Protein AF-A0A1S1BJK8-F1 (afdb_monomer)

Sequence (299 aa):
MSTPNNDGFEPYPQHPQGSHPENDGGYPSYDSYADPADAGNYADQAGNYADQAGNYQNGYSDYSAFEVNSAASMAGNTALRFHGQQLTDNVPGDGVSPHPINDPANNGWSHVKGTGKLNILEAIGWGFKTVFGNPKLWLPLGVVYLLLSVAVQFVPTVGTWIQVGGTTVFGPWMIGAALQATLARNLNFGDVKSPTFGKTLGMSVLLSVIAMLGMTVLLTALGIGAFSAIDPTLIPENPEAIMDDPETFFAVMGPVMAAFGIGLVVMLLISPLFMLQPWFAGDNNGTFGQAFTGGFKAG

Solvent-accessible surface area (backbone atoms only — not comparable to full-atom values): 17567 Å² total; per-residue (Å²): 112,75,78,64,51,89,82,49,69,81,74,68,98,76,72,61,75,56,56,44,70,81,58,64,69,66,72,80,78,84,73,77,92,74,74,98,82,76,89,80,84,92,76,86,83,89,82,80,91,77,88,86,83,86,86,88,85,90,77,97,72,80,75,74,84,76,72,86,49,80,67,56,70,69,60,47,89,31,41,58,75,51,62,53,43,66,70,70,90,41,64,68,33,85,55,67,52,71,30,74,61,46,39,42,88,59,11,67,42,83,41,45,28,54,54,66,70,86,56,65,69,58,53,52,52,46,53,53,48,52,39,71,65,30,43,87,46,43,50,59,51,50,51,52,52,49,52,28,73,50,27,40,81,78,36,72,72,62,13,46,50,45,19,55,54,41,48,56,54,50,48,36,43,48,47,20,41,53,56,42,50,54,36,25,50,81,64,52,82,89,67,58,58,45,87,29,36,68,55,10,32,51,43,45,52,52,50,50,52,51,51,51,52,50,48,51,54,49,50,51,55,35,44,55,53,20,64,70,68,40,62,72,88,66,58,62,94,51,71,68,57,39,76,76,33,70,67,48,29,46,61,58,45,39,42,50,52,47,32,51,52,50,48,50,53,53,47,63,71,50,46,63,50,67,60,37,23,33,52,25,25,31,42,34,50,60,55,75,69,47,4,49,53,48,13,51,75,68,88

pLDDT: mean 72.91, std 23.05, range [22.89, 96.19]

Mean predicted aligned error: 13.87 Å

Foldseek 3Di:
DAQADLPDDPFDPDDDPLLACVRPPDDDDDDDDDDPPDPDDDDDDDDDDDDDDDDDDDDDDDPVVPPDPPVVVVVFPFLLVCFLHDSDPSDAFPCPAFRSRQDCPGQVDTHHRHRSDDDPVVVVVVVVCLCVLEVVPNVVLVVQLVCLCCQCVVPPPVSVCSNVVVCLQSVLQVLSVVSSCVTHSYDDPVSRDQPLSVLLSVLSVVLVVVLVVVLVVQLVVLVVVLQVQQDPVLCDPDNVVLVVDPVSVCSNCVSNVVSVVVSVVVCVVCVQLSPQLSSLSRRNRDDSVCSVVSSNVSD

Radius of gyration: 28.39 Å; Cα contacts (8 Å, |Δi|>4): 320; chains: 1; bounding box: 70×38×97 Å

Structure (mmCIF, N/CA/C/O backbone):
data_AF-A0A1S1BJK8-F1
#
_entry.id   AF-A0A1S1BJK8-F1
#
loop_
_atom_site.group_PDB
_atom_site.id
_atom_site.type_symbol
_atom_site.label_atom_id
_atom_site.label_alt_id
_atom_site.label_comp_id
_atom_site.label_asym_id
_atom_site.label_entity_id
_atom_site.label_seq_id
_atom_site.pdbx_PDB_ins_code
_atom_site.Cartn_x
_atom_site.Cartn_y
_atom_site.Cartn_z
_atom_site.occupancy
_atom_site.B_iso_or_equiv
_atom_site.auth_seq_id
_atom_site.auth_comp_id
_atom_site.auth_asym_id
_atom_site.auth_atom_id
_atom_site.pdbx_PDB_model_num
ATOM 1 N N . MET A 1 1 ? 4.789 2.175 -15.876 1.00 42.97 1 MET A N 1
ATOM 2 C CA . MET A 1 1 ? 3.885 3.299 -15.573 1.00 42.97 1 MET A CA 1
ATOM 3 C C . MET A 1 1 ? 4.561 4.082 -14.474 1.00 42.97 1 MET A C 1
ATOM 5 O O . MET A 1 1 ? 4.717 3.538 -13.390 1.00 42.97 1 MET A O 1
ATOM 9 N N . SER A 1 2 ? 5.035 5.282 -14.781 1.00 50.91 2 SER A N 1
ATOM 10 C CA . SER A 1 2 ? 5.368 6.284 -13.770 1.00 50.91 2 SER A CA 1
ATOM 11 C C . SER A 1 2 ? 4.077 6.836 -13.164 1.00 50.91 2 SER A C 1
ATOM 13 O O . SER A 1 2 ? 3.002 6.699 -13.764 1.00 50.91 2 SER A O 1
ATOM 15 N N . THR A 1 3 ? 4.143 7.418 -11.969 1.00 49.41 3 THR A N 1
ATOM 16 C CA . THR A 1 3 ? 2.949 7.988 -11.343 1.00 49.41 3 THR A CA 1
ATOM 17 C C . THR A 1 3 ? 2.485 9.213 -12.148 1.00 49.41 3 THR A C 1
ATOM 19 O O . THR A 1 3 ? 3.262 10.157 -12.319 1.00 49.41 3 THR A O 1
ATOM 22 N N . PRO A 1 4 ? 1.249 9.220 -12.692 1.00 49.25 4 PRO A N 1
ATOM 23 C CA . PRO A 1 4 ? 0.788 10.302 -13.555 1.00 49.25 4 PRO A CA 1
ATOM 24 C C . PRO A 1 4 ? 0.658 11.601 -12.751 1.00 49.25 4 PRO A C 1
ATOM 26 O O . PRO A 1 4 ? 0.051 11.615 -11.682 1.00 49.25 4 PRO A O 1
ATOM 29 N N . ASN A 1 5 ? 1.226 12.695 -13.259 1.00 49.03 5 ASN A N 1
ATOM 30 C CA . ASN A 1 5 ? 1.111 14.020 -12.655 1.00 49.03 5 ASN A CA 1
ATOM 31 C C . ASN A 1 5 ? 0.757 15.044 -13.742 1.00 49.03 5 ASN A C 1
ATOM 33 O O . ASN A 1 5 ? 1.553 15.272 -14.647 1.00 49.03 5 ASN A O 1
ATOM 37 N N . ASN A 1 6 ? -0.438 15.635 -13.659 1.00 41.84 6 ASN A N 1
ATOM 38 C CA . ASN A 1 6 ? -0.941 16.601 -14.648 1.00 41.84 6 ASN A CA 1
ATOM 39 C C . ASN A 1 6 ? -0.374 18.023 -14.471 1.00 41.84 6 ASN A C 1
ATOM 41 O O . ASN A 1 6 ? -0.522 18.831 -15.379 1.00 41.84 6 ASN A O 1
ATOM 45 N N . ASP A 1 7 ? 0.284 18.323 -13.343 1.00 45.59 7 ASP A N 1
ATOM 46 C CA . ASP A 1 7 ? 0.768 19.677 -13.009 1.00 45.59 7 ASP A CA 1
ATOM 47 C C . ASP A 1 7 ? 2.302 19.769 -12.936 1.00 45.59 7 ASP A C 1
ATOM 49 O O . ASP A 1 7 ? 2.834 20.560 -12.163 1.00 45.59 7 ASP A O 1
ATOM 53 N N . GLY A 1 8 ? 2.991 18.909 -13.692 1.00 48.22 8 GLY A N 1
ATOM 54 C CA . GLY A 1 8 ? 4.441 18.846 -13.896 1.00 48.22 8 GLY A CA 1
ATOM 55 C C . GLY A 1 8 ? 5.348 19.550 -12.889 1.00 48.22 8 GLY A C 1
ATOM 56 O O . GLY A 1 8 ? 5.536 20.762 -12.933 1.00 48.22 8 GLY A O 1
ATOM 57 N N . PHE A 1 9 ? 6.008 18.775 -12.028 1.00 52.94 9 PHE A N 1
ATOM 58 C CA . PHE A 1 9 ? 7.151 19.310 -11.291 1.00 52.94 9 PHE A CA 1
ATOM 59 C C . PHE A 1 9 ? 8.343 19.429 -12.231 1.00 52.94 9 PHE A C 1
ATOM 61 O O . PHE A 1 9 ? 8.572 18.510 -13.023 1.00 52.94 9 PHE A O 1
ATOM 68 N N . GLU A 1 10 ? 9.080 20.543 -12.129 1.00 51.06 10 GLU A N 1
ATOM 69 C CA . GLU A 1 10 ? 10.281 20.768 -12.933 1.00 51.06 10 GLU A CA 1
ATOM 70 C C . GLU A 1 10 ? 11.161 19.514 -12.913 1.00 51.06 10 GLU A C 1
ATOM 72 O O . GLU A 1 10 ? 11.473 19.005 -11.826 1.00 51.06 10 GLU A O 1
ATOM 77 N N . PRO A 1 11 ? 11.517 18.990 -14.096 1.00 51.75 11 PRO A N 1
ATOM 78 C CA . PRO A 1 11 ? 12.409 17.858 -14.193 1.00 51.75 11 PRO A CA 1
ATOM 79 C C . PRO A 1 11 ? 13.723 18.164 -13.459 1.00 51.75 11 PRO A C 1
ATOM 81 O O . PRO A 1 11 ? 14.251 19.274 -13.559 1.00 51.75 11 PRO A O 1
ATOM 84 N N . TYR A 1 12 ? 14.247 17.216 -12.673 1.00 50.03 12 TYR A N 1
ATOM 85 C CA . TYR A 1 12 ? 15.536 17.431 -12.005 1.00 50.03 12 TYR A CA 1
ATOM 86 C C . TYR A 1 12 ? 16.610 17.814 -13.044 1.00 50.03 12 TYR A C 1
ATOM 88 O O . TYR A 1 12 ? 16.682 17.165 -14.083 1.00 50.03 12 TYR A O 1
ATOM 96 N N . PRO A 1 13 ? 17.498 18.791 -12.769 1.00 45.19 13 PRO A N 1
ATOM 97 C CA . PRO A 1 13 ? 18.413 19.379 -13.762 1.00 45.19 13 PRO A CA 1
ATOM 98 C C . PRO A 1 13 ? 19.441 18.414 -14.389 1.00 45.19 13 PRO A C 1
ATOM 100 O O . PRO A 1 13 ? 20.270 18.832 -15.191 1.00 45.19 13 PRO A O 1
ATOM 103 N N . GLN A 1 14 ? 19.426 17.135 -14.013 1.00 51.06 14 GLN A N 1
ATOM 104 C CA . GLN A 1 14 ? 20.282 16.085 -14.550 1.00 51.06 14 GLN A CA 1
ATOM 105 C C . GLN A 1 14 ? 19.412 14.889 -14.925 1.00 51.06 14 GLN A C 1
ATOM 107 O O . GLN A 1 14 ? 18.972 14.130 -14.060 1.00 51.06 14 GLN A O 1
ATOM 112 N N . HIS A 1 15 ? 19.204 14.696 -16.221 1.00 54.28 15 HIS A N 1
ATOM 113 C CA . HIS A 1 15 ? 18.614 13.478 -16.749 1.00 54.28 15 HIS A CA 1
ATOM 114 C C . HIS A 1 15 ? 19.667 12.665 -17.501 1.00 54.28 15 HIS A C 1
ATOM 116 O O . HIS A 1 15 ? 20.432 13.230 -18.285 1.00 54.28 15 HIS A O 1
ATOM 122 N N . PRO A 1 16 ? 19.725 11.340 -17.310 1.00 53.19 16 PRO A N 1
ATOM 123 C CA . PRO A 1 16 ? 20.577 10.497 -18.137 1.00 53.19 16 PRO A CA 1
ATOM 124 C C . PRO A 1 16 ? 20.118 10.494 -19.598 1.00 53.19 16 PRO A C 1
ATOM 126 O O . PRO A 1 16 ? 18.915 10.528 -19.880 1.00 53.19 16 PRO A O 1
ATOM 129 N N . GLN A 1 17 ? 21.075 10.405 -20.522 1.00 54.06 17 GLN A N 1
ATOM 130 C CA . GLN A 1 17 ? 20.817 10.211 -21.955 1.00 54.06 17 GLN A CA 1
ATOM 131 C C . GLN A 1 17 ? 19.851 9.034 -22.186 1.00 54.06 17 GLN A C 1
ATOM 133 O O . GLN A 1 17 ? 19.922 8.012 -21.493 1.00 54.06 17 GLN A O 1
ATOM 138 N N . GLY A 1 18 ? 18.904 9.203 -23.108 1.00 54.53 18 GLY A N 1
ATOM 139 C CA . GLY A 1 18 ? 17.856 8.223 -23.415 1.00 54.53 18 GLY A CA 1
ATOM 140 C C . GLY A 1 18 ? 16.671 8.127 -22.444 1.00 54.53 18 GLY A C 1
ATOM 141 O O . GLY A 1 18 ? 15.798 7.288 -22.661 1.00 54.53 18 GLY A O 1
ATOM 142 N N . SER A 1 19 ? 16.610 8.933 -21.374 1.00 52.72 19 SER A N 1
ATOM 143 C CA . SER A 1 19 ? 15.443 8.954 -20.462 1.00 52.72 19 SER A CA 1
ATOM 144 C C . SER A 1 19 ? 14.314 9.888 -20.918 1.00 52.72 19 SER A C 1
ATOM 146 O O . SER A 1 19 ? 13.154 9.606 -20.624 1.00 52.72 19 SER A O 1
ATOM 148 N N . HIS A 1 20 ? 14.648 10.945 -21.671 1.00 55.75 20 HIS A N 1
ATOM 149 C CA . HIS A 1 20 ? 13.724 11.958 -22.193 1.00 55.75 20 HIS A CA 1
ATOM 150 C C . HIS A 1 20 ? 14.084 12.344 -23.634 1.00 55.75 20 HIS A C 1
ATOM 152 O O . HIS A 1 20 ? 15.275 12.329 -23.964 1.00 55.75 20 HIS A O 1
ATOM 158 N N . PRO A 1 21 ? 13.103 12.716 -24.484 1.00 52.94 21 PRO A N 1
ATOM 159 C CA . PRO A 1 21 ? 13.360 13.159 -25.858 1.00 52.94 21 PRO A CA 1
ATOM 160 C C . PRO A 1 21 ? 14.322 14.354 -25.954 1.00 52.94 21 PRO A C 1
ATOM 162 O O . PRO A 1 21 ? 15.052 14.487 -26.934 1.00 52.94 21 PRO A O 1
ATOM 165 N N . GLU A 1 22 ? 14.339 15.216 -24.937 1.00 51.28 22 GLU A N 1
ATOM 166 C CA . 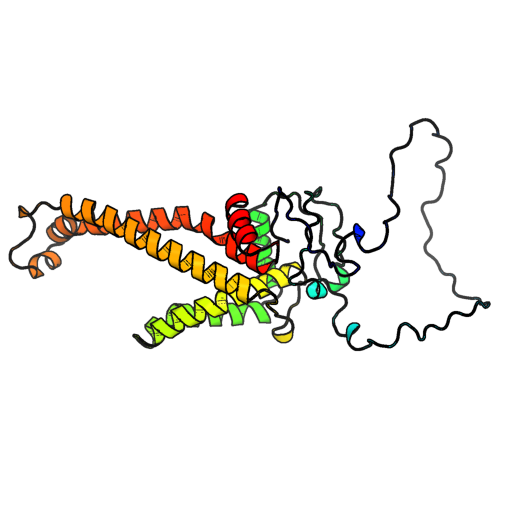GLU A 1 22 ? 15.143 16.437 -24.882 1.00 51.28 22 GLU A CA 1
ATOM 167 C C . GLU A 1 22 ? 16.630 16.171 -24.586 1.00 51.28 22 GLU A C 1
ATOM 169 O O . GLU A 1 22 ? 17.470 17.025 -24.869 1.00 51.28 22 GLU A O 1
ATOM 174 N N . ASN A 1 23 ? 16.982 14.991 -24.060 1.00 49.72 23 ASN A N 1
ATOM 175 C CA . ASN A 1 23 ? 18.358 14.677 -23.646 1.00 49.72 23 ASN A CA 1
ATOM 176 C C . ASN A 1 23 ? 19.255 14.170 -24.775 1.00 49.72 23 ASN A C 1
ATOM 178 O O . ASN A 1 23 ? 20.477 14.219 -24.642 1.00 49.72 23 ASN A O 1
ATOM 182 N N . ASP A 1 24 ? 18.660 13.691 -25.867 1.00 48.38 24 ASP A N 1
ATOM 183 C CA . ASP A 1 24 ? 19.382 13.074 -26.984 1.00 48.38 24 ASP A CA 1
ATOM 184 C C . ASP A 1 24 ? 19.420 13.986 -28.218 1.00 48.38 24 ASP A C 1
ATOM 186 O O . ASP A 1 24 ? 19.527 13.512 -29.343 1.00 48.38 24 ASP A O 1
ATOM 190 N N . GLY A 1 25 ? 19.348 15.307 -28.009 1.00 40.47 25 GLY A N 1
ATOM 191 C CA . GLY A 1 25 ? 19.546 16.296 -29.064 1.00 40.47 25 GLY A CA 1
ATOM 192 C C . GLY A 1 25 ? 18.584 16.120 -30.237 1.00 40.47 25 GLY A C 1
ATOM 193 O O . GLY A 1 25 ? 19.018 15.767 -31.321 1.00 40.47 25 GLY A O 1
ATOM 194 N N . GLY A 1 26 ? 17.298 16.413 -30.021 1.00 32.62 26 GLY A N 1
ATOM 195 C CA . GLY A 1 26 ? 16.305 16.603 -31.083 1.00 32.62 26 GLY A CA 1
ATOM 196 C C . GLY A 1 26 ? 16.101 15.385 -31.986 1.00 32.62 26 GLY A C 1
ATOM 197 O O . GLY A 1 26 ? 16.789 15.212 -32.988 1.00 32.62 26 GLY A O 1
ATOM 198 N N . TYR A 1 27 ? 15.073 14.584 -31.705 1.00 30.59 27 TYR A N 1
ATOM 199 C CA . TYR A 1 27 ? 14.579 13.645 -32.712 1.00 30.59 27 TYR A CA 1
ATOM 200 C C . TYR A 1 27 ? 14.205 14.404 -34.001 1.00 30.59 27 TYR A C 1
ATOM 202 O O . TYR A 1 27 ? 13.579 15.467 -33.909 1.00 30.59 27 TYR A O 1
ATOM 210 N N . PRO A 1 28 ? 14.521 13.875 -35.201 1.00 30.09 28 PRO A N 1
ATOM 211 C CA . PRO A 1 28 ? 13.900 14.366 -36.420 1.00 30.09 28 PRO A CA 1
ATOM 212 C C . PRO A 1 28 ? 12.394 14.165 -36.259 1.00 30.09 28 PRO A C 1
ATOM 214 O O . PRO A 1 28 ? 11.933 13.040 -36.055 1.00 30.09 28 PRO A O 1
ATOM 217 N N . SER A 1 29 ? 11.628 15.257 -36.292 1.00 25.94 29 SER A N 1
ATOM 218 C CA . SER A 1 29 ? 10.176 15.165 -36.339 1.00 25.94 29 SER A CA 1
ATOM 219 C C . SER A 1 29 ? 9.812 14.347 -37.573 1.00 25.94 29 SER A C 1
ATOM 221 O O . SER A 1 29 ? 10.066 14.792 -38.695 1.00 25.94 29 SER A O 1
ATOM 223 N N . TYR A 1 30 ? 9.231 13.167 -37.386 1.00 31.38 30 TYR A N 1
ATOM 224 C CA . TYR A 1 30 ? 8.406 12.622 -38.447 1.00 31.38 30 TYR A CA 1
ATOM 225 C C . TYR A 1 30 ? 7.104 13.425 -38.458 1.00 31.38 30 TYR A C 1
ATOM 227 O O . TYR A 1 30 ? 6.381 13.480 -37.464 1.00 31.38 30 TYR A O 1
ATOM 235 N N . ASP A 1 31 ? 6.919 14.087 -39.596 1.00 27.77 31 ASP A N 1
ATOM 236 C CA . ASP A 1 31 ? 5.744 14.775 -40.117 1.00 27.77 31 ASP A CA 1
ATOM 237 C C . ASP A 1 31 ? 5.281 16.046 -39.391 1.00 27.77 31 ASP A C 1
ATOM 239 O O . ASP A 1 31 ? 4.351 16.062 -38.582 1.00 27.77 31 ASP A O 1
ATOM 243 N N . SER A 1 32 ? 5.856 17.179 -39.816 1.00 26.81 32 SER A N 1
ATOM 244 C CA . SER A 1 32 ? 5.047 18.389 -39.912 1.00 26.81 32 SER A CA 1
ATOM 245 C C . SER A 1 32 ? 4.035 18.191 -41.044 1.00 26.81 32 SER A C 1
ATOM 247 O O . SER A 1 32 ? 4.383 17.917 -42.191 1.00 26.81 32 SER A O 1
ATOM 249 N N . TYR A 1 33 ? 2.754 18.323 -40.714 1.00 33.84 33 TYR A N 1
ATOM 250 C CA . TYR A 1 33 ? 1.714 18.539 -41.710 1.00 33.84 33 TYR A CA 1
ATOM 251 C C . TYR A 1 33 ? 2.081 19.776 -42.543 1.00 33.84 33 TYR A C 1
ATOM 253 O O . TYR A 1 33 ? 1.995 20.903 -42.051 1.00 33.84 33 TYR A O 1
ATOM 261 N N . ALA A 1 34 ? 2.466 19.561 -43.799 1.00 28.44 34 ALA A N 1
ATOM 262 C CA . ALA A 1 34 ? 2.610 20.602 -44.804 1.00 28.44 34 ALA A CA 1
ATOM 263 C C . ALA A 1 34 ? 1.813 20.219 -46.066 1.00 28.44 34 ALA A C 1
ATOM 265 O O . ALA A 1 34 ? 2.221 19.359 -46.833 1.00 28.44 34 ALA A O 1
ATOM 266 N N . ASP A 1 35 ? 0.665 20.891 -46.203 1.00 27.11 35 ASP A N 1
ATOM 267 C CA . ASP A 1 35 ? -0.029 21.339 -47.426 1.00 27.11 35 ASP A CA 1
ATOM 268 C C . ASP A 1 35 ? -0.522 20.311 -48.492 1.00 27.11 35 ASP A C 1
ATOM 270 O O . ASP A 1 35 ? 0.282 19.600 -49.093 1.00 27.11 35 ASP A O 1
ATOM 274 N N . PRO A 1 36 ? -1.831 20.270 -48.850 1.00 30.72 36 PRO A N 1
ATOM 275 C CA . PRO A 1 36 ? -2.388 19.412 -49.913 1.00 30.72 36 PRO A CA 1
ATOM 276 C C . PRO A 1 36 ? -2.020 19.788 -51.367 1.00 30.72 36 PRO A C 1
ATOM 278 O O . PRO A 1 36 ? -2.807 19.521 -52.277 1.00 30.72 36 PRO A O 1
ATOM 281 N N . ALA A 1 37 ? -0.870 20.413 -51.625 1.00 31.86 37 ALA A N 1
ATOM 282 C CA . ALA A 1 37 ? -0.547 20.980 -52.939 1.00 31.86 37 ALA A CA 1
ATOM 283 C C . ALA A 1 37 ? 0.425 20.156 -53.806 1.00 31.86 37 ALA A C 1
ATOM 285 O O . ALA A 1 37 ? 0.680 20.562 -54.936 1.00 31.86 37 ALA A O 1
ATOM 286 N N . ASP A 1 38 ? 0.918 18.999 -53.349 1.00 33.19 38 ASP A N 1
ATOM 287 C CA . ASP A 1 38 ? 1.869 18.184 -54.130 1.00 33.19 38 ASP A CA 1
ATOM 288 C C . ASP A 1 38 ? 1.445 16.705 -54.223 1.00 33.19 38 ASP A C 1
ATOM 290 O O . ASP A 1 38 ? 2.142 15.763 -53.848 1.00 33.19 38 ASP A O 1
ATOM 294 N N . ALA A 1 39 ? 0.226 16.488 -54.723 1.00 33.22 39 ALA A N 1
ATOM 295 C CA . ALA A 1 39 ? -0.239 15.175 -55.158 1.00 33.22 39 ALA A CA 1
ATOM 296 C C . ALA A 1 39 ? 0.351 14.857 -56.543 1.00 33.22 39 ALA A C 1
ATOM 298 O O . ALA A 1 39 ? -0.287 15.086 -57.570 1.00 33.22 39 ALA A O 1
ATOM 299 N N . GLY A 1 40 ? 1.579 14.338 -56.576 1.00 32.75 40 GLY A N 1
ATOM 300 C CA . GLY A 1 40 ? 2.260 14.076 -57.842 1.00 32.75 40 GLY A CA 1
ATOM 301 C C . GLY A 1 40 ? 3.461 13.142 -57.761 1.00 32.75 40 GLY A C 1
ATOM 302 O O . GLY A 1 40 ? 4.539 13.550 -58.163 1.00 32.75 40 GLY A O 1
ATOM 303 N N . ASN A 1 41 ? 3.276 11.917 -57.250 1.00 30.39 41 ASN A N 1
ATOM 304 C CA . ASN A 1 41 ? 3.964 10.665 -57.644 1.00 30.39 41 ASN A CA 1
ATOM 305 C C . ASN A 1 41 ? 4.052 9.689 -56.463 1.00 30.39 41 ASN A C 1
ATOM 307 O O . ASN A 1 41 ? 5.086 9.553 -55.817 1.00 30.39 41 ASN A O 1
ATOM 311 N N . TYR A 1 42 ? 2.967 8.952 -56.228 1.00 27.20 42 TYR A N 1
ATOM 312 C CA . TYR A 1 42 ? 3.027 7.664 -55.540 1.00 27.20 42 TYR A CA 1
ATOM 313 C C . TYR A 1 42 ? 2.668 6.578 -56.550 1.00 27.20 42 TYR A C 1
ATOM 315 O O . TYR A 1 42 ? 1.496 6.295 -56.787 1.00 27.20 42 TYR A O 1
ATOM 323 N N . ALA A 1 43 ? 3.689 5.987 -57.159 1.00 29.81 43 ALA A N 1
ATOM 324 C CA . ALA A 1 43 ? 3.599 4.684 -57.794 1.00 29.81 43 ALA A CA 1
ATOM 325 C C . ALA A 1 43 ? 4.922 3.953 -57.551 1.00 29.81 43 ALA A C 1
ATOM 327 O O . ALA A 1 43 ? 5.986 4.511 -57.794 1.00 29.81 43 ALA A O 1
ATOM 328 N N . ASP A 1 44 ? 4.792 2.720 -57.067 1.00 29.56 44 ASP A N 1
ATOM 329 C CA . ASP A 1 44 ? 5.830 1.708 -56.887 1.00 29.56 44 ASP A CA 1
ATOM 330 C C . ASP A 1 44 ? 6.916 2.002 -55.843 1.00 29.56 44 ASP A C 1
ATOM 332 O O . ASP A 1 44 ? 7.835 2.780 -56.056 1.00 29.56 44 ASP A O 1
ATOM 336 N N . GLN A 1 45 ? 6.871 1.284 -54.715 1.00 31.31 45 GLN A N 1
ATOM 337 C CA . GLN A 1 45 ? 7.673 0.058 -54.580 1.00 31.31 45 GLN A CA 1
ATOM 338 C C . GLN A 1 45 ? 7.474 -0.552 -53.182 1.00 31.31 45 GLN A C 1
ATOM 340 O O . GLN A 1 45 ? 8.281 -0.400 -52.269 1.00 31.31 45 GLN A O 1
ATOM 345 N N . ALA A 1 46 ? 6.370 -1.283 -53.018 1.00 30.59 46 ALA A N 1
ATOM 346 C CA . ALA A 1 46 ? 6.278 -2.312 -51.994 1.00 30.59 46 ALA A CA 1
ATOM 347 C C . ALA A 1 46 ? 6.997 -3.565 -52.520 1.00 30.59 46 ALA A C 1
ATOM 349 O O . ALA A 1 46 ? 6.562 -4.155 -53.506 1.00 30.59 46 ALA A O 1
ATOM 350 N N . GLY A 1 47 ? 8.082 -3.968 -51.855 1.00 27.88 47 GLY A N 1
ATOM 351 C CA . GLY A 1 47 ? 8.712 -5.278 -52.037 1.00 27.88 47 GLY A CA 1
ATOM 352 C C . GLY A 1 47 ? 10.177 -5.227 -52.464 1.00 27.88 47 GLY A C 1
ATOM 353 O O . GLY A 1 47 ? 10.474 -5.021 -53.635 1.00 27.88 47 GLY A O 1
ATOM 354 N N . ASN A 1 48 ? 11.086 -5.465 -51.513 1.00 24.67 48 ASN A N 1
ATOM 355 C CA . ASN A 1 48 ? 12.073 -6.551 -51.585 1.00 24.67 48 ASN A CA 1
ATOM 356 C C . ASN A 1 48 ? 13.028 -6.504 -50.382 1.00 24.67 48 ASN A C 1
ATOM 358 O O . ASN A 1 48 ? 13.830 -5.588 -50.229 1.00 24.67 48 ASN A O 1
ATOM 362 N N . TYR A 1 49 ? 12.956 -7.546 -49.555 1.00 31.00 49 TYR A N 1
ATOM 363 C CA . TYR A 1 49 ? 14.083 -8.021 -48.759 1.00 31.00 49 TYR A CA 1
ATOM 364 C C . TYR A 1 49 ? 15.054 -8.742 -49.704 1.00 31.00 49 TYR A C 1
ATOM 366 O O . TYR A 1 49 ? 14.605 -9.666 -50.378 1.00 31.00 49 TYR A O 1
ATOM 374 N N . ALA A 1 50 ? 16.337 -8.368 -49.733 1.00 27.02 50 ALA A N 1
ATOM 375 C CA . ALA A 1 50 ? 17.474 -9.280 -49.947 1.00 27.02 50 ALA A CA 1
ATOM 376 C C . ALA A 1 50 ? 18.815 -8.520 -49.977 1.00 27.02 50 ALA A C 1
ATOM 378 O O . ALA A 1 50 ? 18.963 -7.549 -50.710 1.00 27.02 50 ALA A O 1
ATOM 379 N N . ASP A 1 51 ? 19.762 -9.021 -49.180 1.00 30.31 51 ASP A N 1
ATOM 380 C CA . ASP A 1 51 ? 21.213 -9.083 -49.395 1.00 30.31 51 ASP A CA 1
ATOM 381 C C . ASP A 1 51 ? 21.936 -7.956 -50.149 1.00 30.31 51 ASP A C 1
ATOM 383 O O . ASP A 1 51 ? 21.902 -7.893 -51.375 1.00 30.31 51 ASP A O 1
ATOM 387 N N . GLN A 1 52 ? 22.824 -7.244 -49.439 1.00 27.23 52 GLN A N 1
ATOM 388 C CA . GLN A 1 52 ? 24.151 -6.987 -50.006 1.00 27.23 52 GLN A CA 1
ATOM 389 C C . GLN A 1 52 ? 25.235 -6.806 -48.936 1.00 27.23 52 GLN A C 1
ATOM 391 O O . GLN A 1 52 ? 25.389 -5.756 -48.315 1.00 27.23 52 GLN A O 1
ATOM 396 N N . ALA A 1 53 ? 26.015 -7.870 -48.752 1.00 26.88 53 ALA A N 1
ATOM 397 C CA . ALA A 1 53 ? 27.319 -7.841 -48.112 1.00 26.88 53 ALA A CA 1
ATOM 398 C C . ALA A 1 53 ? 28.399 -7.373 -49.111 1.00 26.88 53 ALA A C 1
ATOM 400 O O . ALA A 1 53 ? 28.454 -7.864 -50.237 1.00 26.88 53 ALA A O 1
ATOM 401 N N . GLY A 1 54 ? 29.297 -6.496 -48.641 1.00 24.72 54 GLY A N 1
ATOM 402 C CA . GLY A 1 54 ? 30.641 -6.250 -49.186 1.00 24.72 54 GLY A CA 1
ATOM 403 C C . GLY A 1 54 ? 30.764 -5.122 -50.219 1.00 24.72 54 GLY A C 1
ATOM 404 O O . GLY A 1 54 ? 30.338 -5.274 -51.355 1.00 24.72 54 GLY A O 1
ATOM 405 N N . ASN A 1 55 ? 31.459 -4.022 -49.904 1.00 23.73 55 ASN A N 1
ATOM 406 C CA . ASN A 1 55 ? 32.921 -3.912 -50.019 1.00 23.73 55 ASN A CA 1
ATOM 407 C C . ASN A 1 55 ? 33.417 -2.527 -49.534 1.00 23.73 55 ASN A C 1
ATOM 409 O O . ASN A 1 55 ? 32.703 -1.531 -49.596 1.00 23.73 55 ASN A O 1
ATOM 413 N N . TYR A 1 56 ? 34.642 -2.503 -49.017 1.00 28.00 56 TYR A N 1
ATOM 414 C CA . TYR A 1 56 ? 35.283 -1.468 -48.197 1.00 28.00 56 TYR A CA 1
ATOM 415 C C . TYR A 1 56 ? 35.833 -0.261 -48.984 1.00 28.00 56 TYR A C 1
ATOM 417 O O . TYR A 1 56 ? 36.382 -0.474 -50.058 1.00 28.00 56 TYR A O 1
ATOM 425 N N . GLN A 1 57 ? 35.873 0.950 -48.386 1.00 22.89 57 GLN A N 1
ATOM 426 C CA . GLN A 1 57 ? 37.134 1.723 -48.254 1.00 22.89 57 GLN A CA 1
ATOM 427 C C . GLN A 1 57 ? 37.061 3.000 -47.380 1.00 22.89 57 GLN A C 1
ATOM 429 O O . GLN A 1 57 ? 36.470 4.003 -47.755 1.00 22.89 57 GLN A O 1
ATOM 434 N N . ASN A 1 58 ? 37.806 2.937 -46.268 1.00 24.61 58 ASN A N 1
ATOM 435 C CA . ASN A 1 58 ? 38.670 3.957 -45.647 1.00 24.61 58 ASN A CA 1
ATOM 436 C C . ASN A 1 58 ? 38.141 5.368 -45.311 1.00 24.61 58 ASN A C 1
ATOM 438 O O . ASN A 1 58 ? 38.196 6.289 -46.120 1.00 24.61 58 ASN A O 1
ATOM 442 N N . GLY A 1 59 ? 37.888 5.567 -44.013 1.00 23.22 59 GLY A N 1
ATOM 443 C CA . GLY A 1 59 ? 38.008 6.844 -43.309 1.00 23.22 59 GLY A CA 1
ATOM 444 C C . GLY A 1 59 ? 38.184 6.579 -41.813 1.00 23.22 59 GLY A C 1
ATOM 445 O O . GLY A 1 59 ? 37.261 6.112 -41.160 1.00 23.22 59 GLY A O 1
ATOM 446 N N . TYR A 1 60 ? 39.391 6.801 -41.297 1.00 26.36 60 TYR A N 1
ATOM 447 C CA . TYR A 1 60 ? 39.801 6.592 -39.905 1.00 26.36 60 TYR A CA 1
ATOM 448 C C . TYR A 1 60 ? 38.811 7.205 -38.888 1.00 26.36 60 TYR A C 1
ATOM 450 O O . TYR A 1 60 ? 38.720 8.424 -38.748 1.00 26.36 60 TYR A O 1
ATOM 458 N N . SER A 1 61 ? 38.133 6.363 -38.108 1.00 27.67 61 SER A N 1
ATOM 459 C CA . SER A 1 61 ? 37.785 6.669 -36.719 1.00 27.67 61 SER A CA 1
ATOM 460 C C . SER A 1 61 ? 37.906 5.406 -35.885 1.00 27.67 61 SER A C 1
ATOM 462 O O . SER A 1 61 ? 37.222 4.406 -36.080 1.00 27.67 61 SER A O 1
ATOM 464 N N . ASP A 1 62 ? 38.893 5.482 -35.012 1.00 26.59 62 ASP A N 1
ATOM 465 C CA . ASP A 1 62 ? 39.279 4.537 -33.989 1.00 26.59 62 ASP A CA 1
ATOM 466 C C . ASP A 1 62 ? 38.066 4.234 -33.084 1.00 26.59 62 ASP A C 1
ATOM 468 O O . ASP A 1 62 ? 37.584 5.102 -32.358 1.00 26.59 62 ASP A O 1
ATOM 472 N N . TYR A 1 63 ? 37.535 3.010 -33.140 1.00 27.45 63 TYR A N 1
ATOM 473 C CA . TYR A 1 63 ? 36.433 2.549 -32.277 1.00 27.45 63 TYR A CA 1
ATOM 474 C C . TYR A 1 63 ? 36.907 2.182 -30.857 1.00 27.45 63 TYR A C 1
ATOM 476 O O . TYR A 1 63 ? 36.191 1.526 -30.106 1.00 27.45 63 TYR A O 1
ATOM 484 N N . SER A 1 64 ? 38.095 2.633 -30.450 1.00 26.41 64 SER A N 1
ATOM 485 C CA . SER A 1 64 ? 38.630 2.440 -29.098 1.00 26.41 64 SER A CA 1
ATOM 486 C C . SER A 1 64 ? 38.101 3.447 -28.060 1.00 26.41 64 SER A C 1
ATOM 488 O O . SER A 1 64 ? 38.425 3.338 -26.881 1.00 26.41 64 SER A O 1
ATOM 490 N N . ALA A 1 65 ? 37.207 4.370 -28.440 1.00 27.34 65 ALA A N 1
ATOM 491 C CA . ALA A 1 65 ? 36.493 5.247 -27.499 1.00 27.34 65 ALA A CA 1
ATOM 492 C C . ALA A 1 65 ? 35.218 4.619 -26.886 1.00 27.34 65 ALA A C 1
ATOM 494 O O . ALA A 1 65 ? 34.576 5.242 -26.042 1.00 27.34 65 ALA A O 1
ATOM 495 N N . PHE A 1 66 ? 34.858 3.388 -27.272 1.00 29.09 66 PHE A N 1
ATOM 496 C CA . PHE A 1 66 ? 33.654 2.690 -26.789 1.00 29.09 66 PHE A CA 1
ATOM 497 C C . PHE A 1 66 ? 33.946 1.397 -26.010 1.00 29.09 66 PHE A C 1
ATOM 499 O O . PHE A 1 66 ? 33.027 0.654 -25.673 1.00 29.09 66 PHE A O 1
ATOM 506 N N . GLU A 1 67 ? 35.205 1.168 -25.629 1.00 30.75 67 GLU A N 1
ATOM 507 C CA . GLU A 1 67 ? 35.617 0.054 -24.766 1.00 30.75 67 GLU A CA 1
ATOM 508 C C . GLU A 1 67 ? 36.288 0.532 -23.470 1.00 30.75 67 GLU A C 1
ATOM 510 O O . GLU A 1 67 ? 37.385 0.115 -23.128 1.00 30.75 67 GLU A O 1
ATOM 515 N N . VAL A 1 68 ? 35.608 1.376 -22.688 1.00 28.72 68 VAL A N 1
ATOM 516 C CA . VAL A 1 68 ? 35.862 1.477 -21.235 1.00 28.72 68 VAL A CA 1
ATOM 517 C C . VAL A 1 68 ? 34.543 1.703 -20.495 1.00 28.72 68 VAL A C 1
ATOM 519 O O . VAL A 1 68 ? 34.329 2.708 -19.830 1.00 28.72 68 VAL A O 1
ATOM 522 N N . ASN A 1 69 ? 33.613 0.764 -20.674 1.00 29.56 69 ASN A N 1
ATOM 523 C CA . ASN A 1 69 ? 32.683 0.322 -19.633 1.00 29.56 69 ASN A CA 1
ATOM 524 C C . ASN A 1 69 ? 31.969 -0.955 -20.101 1.00 29.56 69 ASN A C 1
ATOM 526 O O . ASN A 1 69 ? 30.746 -1.066 -20.127 1.00 29.56 69 ASN A O 1
ATOM 530 N N . SER A 1 70 ? 32.766 -1.978 -20.404 1.00 32.91 70 SER A N 1
ATOM 531 C CA . SER A 1 70 ? 32.336 -3.376 -20.541 1.00 32.91 70 SER A CA 1
ATOM 532 C C . SER A 1 70 ? 31.725 -3.958 -19.247 1.00 32.91 70 SER A C 1
ATOM 534 O O . SER A 1 70 ? 31.233 -5.080 -19.244 1.00 32.91 70 SER A O 1
ATOM 536 N N . ALA A 1 71 ? 31.680 -3.174 -18.160 1.00 31.95 71 ALA A N 1
ATOM 537 C CA . ALA A 1 71 ? 30.868 -3.421 -16.966 1.00 31.95 71 ALA A CA 1
ATOM 538 C C . ALA A 1 71 ? 29.486 -2.719 -16.996 1.00 31.95 71 ALA A C 1
ATOM 540 O O . ALA A 1 71 ? 28.579 -3.135 -16.279 1.00 31.95 71 ALA A O 1
ATOM 541 N N . ALA A 1 72 ? 29.285 -1.698 -17.843 1.00 34.94 72 ALA A N 1
ATOM 542 C CA . ALA A 1 72 ? 27.989 -1.048 -18.080 1.00 34.94 72 ALA A CA 1
ATOM 543 C C . ALA A 1 72 ? 27.162 -1.757 -19.166 1.00 34.94 72 ALA A C 1
ATOM 545 O O . ALA A 1 72 ? 25.938 -1.767 -19.079 1.00 34.94 72 ALA A O 1
ATOM 546 N N . SER A 1 73 ? 27.801 -2.443 -20.122 1.00 36.62 73 SER A N 1
ATOM 547 C CA . SER A 1 73 ? 27.107 -3.379 -21.027 1.00 36.62 73 SER A CA 1
ATOM 548 C C . SER A 1 73 ? 26.556 -4.609 -20.288 1.00 36.62 73 SER A C 1
ATOM 550 O O . SER A 1 73 ? 25.583 -5.215 -20.729 1.00 36.62 73 SER A O 1
ATOM 552 N N . MET A 1 74 ? 27.114 -4.931 -19.114 1.00 37.25 74 MET A N 1
ATOM 553 C CA . MET A 1 74 ? 26.588 -5.943 -18.191 1.00 37.25 74 MET A CA 1
ATOM 554 C C . MET A 1 74 ? 25.554 -5.392 -17.194 1.00 37.25 74 MET A C 1
ATOM 556 O O . MET A 1 74 ? 24.822 -6.174 -16.594 1.00 37.25 74 MET A O 1
ATOM 560 N N . ALA A 1 75 ? 25.425 -4.064 -17.065 1.00 41.94 75 ALA A N 1
ATOM 561 C CA . ALA A 1 75 ? 24.355 -3.406 -16.305 1.00 41.94 75 ALA A CA 1
ATOM 562 C C . ALA A 1 75 ? 23.036 -3.285 -17.102 1.00 41.94 75 ALA A C 1
ATOM 564 O O . ALA A 1 75 ? 22.129 -2.561 -16.696 1.00 41.94 75 ALA A O 1
ATOM 565 N N . GLY A 1 76 ? 22.937 -4.052 -18.195 1.00 51.44 76 GLY A N 1
ATOM 566 C CA . GLY A 1 76 ? 21.701 -4.494 -18.827 1.00 51.44 76 GLY A CA 1
ATOM 567 C C . GLY A 1 76 ? 21.085 -3.461 -19.757 1.00 51.44 76 GLY A C 1
ATOM 568 O O . GLY A 1 76 ? 20.773 -2.346 -19.358 1.00 51.44 76 GLY A O 1
ATOM 569 N N . ASN A 1 77 ? 20.820 -3.869 -20.992 1.00 60.56 77 ASN A N 1
ATOM 570 C CA . ASN A 1 77 ? 20.169 -3.098 -22.054 1.00 60.56 77 ASN A CA 1
ATOM 571 C C . ASN A 1 77 ? 18.680 -2.772 -21.758 1.00 60.56 77 ASN A C 1
ATOM 573 O O . ASN A 1 77 ? 17.865 -2.685 -22.663 1.00 60.56 77 ASN A O 1
ATOM 577 N N . THR A 1 78 ? 18.299 -2.672 -20.483 1.00 74.25 78 THR A N 1
ATOM 578 C CA . THR A 1 78 ? 16.914 -2.631 -20.005 1.00 74.25 78 THR A CA 1
ATOM 579 C C . THR A 1 78 ? 16.584 -1.274 -19.389 1.00 74.25 78 THR A C 1
ATOM 581 O O . THR A 1 78 ? 17.458 -0.562 -18.884 1.00 74.25 78 THR A O 1
ATOM 584 N N . ALA A 1 79 ? 15.296 -0.944 -19.331 1.00 76.88 79 ALA A N 1
ATOM 585 C CA . ALA A 1 79 ? 14.786 0.264 -18.695 1.00 76.88 79 ALA A CA 1
ATOM 586 C C . ALA A 1 79 ? 15.085 0.341 -17.182 1.00 76.88 79 ALA A C 1
ATOM 588 O O . ALA A 1 79 ? 14.917 1.404 -16.587 1.00 76.88 79 ALA A O 1
ATOM 589 N N . LEU A 1 80 ? 15.586 -0.732 -16.550 1.00 80.19 80 LEU A N 1
ATOM 590 C CA . LEU A 1 80 ? 15.981 -0.737 -15.134 1.00 80.19 80 LEU A CA 1
ATOM 591 C C . LEU A 1 80 ? 17.069 0.281 -14.798 1.00 80.19 80 LEU A C 1
ATOM 593 O O . LEU A 1 80 ? 17.118 0.750 -13.661 1.00 80.19 80 LEU A O 1
ATOM 597 N N . ARG A 1 81 ? 17.903 0.664 -15.772 1.00 76.19 81 ARG A N 1
ATOM 598 C CA . ARG A 1 81 ? 18.910 1.725 -15.597 1.00 76.19 81 ARG A CA 1
ATOM 599 C C . ARG A 1 81 ? 18.303 3.083 -15.235 1.00 76.19 81 ARG A C 1
ATOM 601 O O . ARG A 1 81 ? 18.995 3.925 -14.671 1.00 76.19 81 ARG A O 1
ATOM 608 N N . PHE A 1 82 ? 17.019 3.277 -15.532 1.00 74.62 82 PHE A N 1
ATOM 609 C CA . PHE A 1 82 ? 16.271 4.489 -15.220 1.00 74.62 82 PHE A CA 1
ATOM 610 C C . PHE A 1 82 ? 15.439 4.373 -13.934 1.00 74.62 82 PHE A C 1
ATOM 612 O O . PHE A 1 82 ? 14.663 5.267 -13.607 1.00 74.62 82 PHE A O 1
ATOM 619 N N . HIS A 1 83 ? 15.566 3.278 -13.179 1.00 76.31 83 HIS A N 1
ATOM 620 C CA . HIS A 1 83 ? 14.821 3.130 -11.936 1.00 76.31 83 HIS A CA 1
ATOM 621 C C . HIS A 1 83 ? 15.209 4.203 -10.906 1.00 76.31 83 HIS A C 1
ATOM 623 O O . HIS A 1 83 ? 16.390 4.453 -10.663 1.00 76.31 83 HIS A O 1
ATOM 629 N N . GLY A 1 84 ? 14.201 4.813 -10.274 1.00 68.00 84 GLY A N 1
ATOM 630 C CA . GLY A 1 84 ? 14.390 5.917 -9.331 1.00 68.00 84 GLY A CA 1
ATOM 631 C C . GLY A 1 84 ? 14.673 7.260 -9.991 1.00 68.00 84 GLY A C 1
ATOM 632 O O . GLY A 1 84 ? 15.063 8.200 -9.302 1.00 68.00 84 GLY A O 1
ATOM 633 N N . GLN A 1 85 ? 14.512 7.353 -11.307 1.00 70.31 85 GLN A N 1
ATOM 634 C CA . GLN A 1 85 ? 14.603 8.600 -12.048 1.00 70.31 85 GLN A CA 1
ATOM 635 C C . GLN A 1 85 ? 13.212 9.020 -12.493 1.00 70.31 85 GLN A C 1
ATOM 637 O O . GLN A 1 85 ? 12.340 8.186 -12.734 1.00 70.31 85 GLN A O 1
ATOM 642 N N . GLN A 1 86 ? 13.021 10.327 -12.630 1.00 65.06 86 GLN A N 1
ATOM 643 C CA . GLN A 1 86 ? 11.794 10.860 -13.190 1.00 65.06 86 GLN A CA 1
ATOM 644 C C . GLN A 1 86 ? 11.758 10.543 -14.686 1.00 65.06 86 GLN A C 1
ATOM 646 O O . GLN A 1 86 ? 12.561 11.064 -15.459 1.00 65.06 86 GLN A O 1
ATOM 651 N N . LEU A 1 87 ? 10.828 9.670 -15.067 1.00 63.06 87 LEU A N 1
ATOM 652 C CA . LEU A 1 87 ? 10.592 9.245 -16.449 1.00 63.06 87 LEU A CA 1
ATOM 653 C C . LEU A 1 87 ? 9.401 9.967 -17.093 1.00 63.06 87 LEU A C 1
ATOM 655 O O . LEU A 1 87 ? 9.089 9.715 -18.246 1.00 63.06 87 LEU A O 1
ATOM 659 N N . THR A 1 88 ? 8.707 10.837 -16.357 1.00 60.16 88 THR A N 1
ATOM 660 C CA . THR A 1 88 ? 7.608 11.644 -16.895 1.00 60.16 88 THR A CA 1
ATOM 661 C C . THR A 1 88 ? 8.148 12.936 -17.491 1.00 60.16 88 THR A C 1
ATOM 663 O O . THR A 1 88 ? 8.798 13.704 -16.787 1.00 60.16 88 THR A O 1
ATOM 666 N N . ASP A 1 89 ? 7.814 13.212 -18.747 1.00 58.56 89 ASP A N 1
ATOM 667 C CA . ASP A 1 89 ? 7.955 14.537 -19.375 1.00 58.56 89 ASP A CA 1
ATOM 668 C C . ASP A 1 89 ? 6.866 15.522 -18.891 1.00 58.56 89 ASP A C 1
ATOM 670 O O . ASP A 1 89 ? 6.835 16.683 -19.285 1.00 58.56 89 ASP A O 1
ATOM 674 N N . ASN A 1 90 ? 5.985 15.060 -17.992 1.00 61.59 90 ASN A N 1
ATOM 675 C CA . ASN A 1 90 ? 4.846 15.783 -17.423 1.00 61.59 90 ASN A CA 1
ATOM 676 C C . ASN A 1 90 ? 3.799 16.226 -18.456 1.00 61.59 90 ASN A C 1
ATOM 678 O O . ASN A 1 90 ? 2.971 17.089 -18.165 1.00 61.59 90 ASN A O 1
ATOM 682 N N . VAL A 1 91 ? 3.803 15.610 -19.638 1.00 63.50 91 VAL A N 1
ATOM 683 C CA . VAL A 1 91 ? 2.806 15.846 -20.678 1.00 63.50 91 VAL A CA 1
ATOM 684 C C . VAL A 1 91 ? 2.012 14.555 -20.873 1.00 63.50 91 VAL A C 1
ATOM 686 O O . VAL A 1 91 ? 2.599 13.512 -21.166 1.00 63.50 91 VAL A O 1
ATOM 689 N N . PRO A 1 92 ? 0.676 14.573 -20.709 1.00 65.88 92 PRO A N 1
ATOM 690 C CA . PRO A 1 92 ? -0.139 13.414 -21.035 1.00 65.88 92 PRO A CA 1
ATOM 691 C C . PRO A 1 92 ? 0.101 12.974 -22.482 1.00 65.88 92 PRO A C 1
ATOM 693 O O . PRO A 1 92 ? 0.021 13.773 -23.414 1.00 65.88 92 PRO A O 1
ATOM 696 N N . GLY A 1 93 ? 0.396 11.690 -22.657 1.00 69.31 93 GLY A N 1
ATOM 697 C CA . GLY A 1 93 ? 0.524 11.064 -23.962 1.00 69.31 93 GLY A CA 1
ATOM 698 C C . GLY A 1 93 ? -0.822 10.725 -24.594 1.00 69.31 93 GLY A C 1
ATOM 699 O O . GLY A 1 93 ? -1.896 10.922 -24.027 1.00 69.31 93 GLY A O 1
ATOM 700 N N . ASP A 1 94 ? -0.746 10.128 -25.772 1.00 76.81 94 ASP A N 1
ATOM 701 C CA . ASP A 1 94 ? -1.880 9.609 -26.542 1.00 76.81 94 ASP A CA 1
ATOM 702 C C . ASP A 1 94 ? -2.230 8.146 -26.198 1.00 76.81 94 ASP A C 1
ATOM 704 O O . ASP A 1 94 ? -3.225 7.615 -26.690 1.00 76.81 94 ASP A O 1
ATOM 708 N N . GLY A 1 95 ? -1.439 7.483 -25.344 1.00 74.69 95 GLY A N 1
ATOM 709 C CA . GLY A 1 95 ? -1.615 6.073 -24.987 1.00 74.69 95 GLY A CA 1
ATOM 710 C C . GLY A 1 95 ? -1.105 5.084 -26.034 1.00 74.69 95 GLY A C 1
ATOM 711 O O . GLY A 1 95 ? -1.264 3.881 -25.836 1.00 74.69 95 GLY A O 1
ATOM 712 N N . VAL A 1 96 ? -0.506 5.559 -27.129 1.00 75.06 96 VAL A N 1
ATOM 713 C CA . VAL A 1 96 ? -0.068 4.718 -28.258 1.00 75.06 96 VAL A CA 1
ATOM 714 C C . VAL A 1 96 ? 1.355 5.028 -28.715 1.00 75.06 96 VAL A C 1
ATOM 716 O O . VAL A 1 96 ? 2.070 4.121 -29.137 1.00 75.06 96 VAL A O 1
ATOM 719 N N . SER A 1 97 ? 1.797 6.276 -28.579 1.00 75.25 97 SER A N 1
ATOM 720 C CA . SER A 1 97 ? 3.146 6.717 -28.898 1.00 75.25 97 SER A CA 1
ATOM 721 C C . SER A 1 97 ? 4.165 6.016 -27.997 1.00 75.25 97 SER A C 1
ATOM 723 O O . SER A 1 97 ? 4.009 6.033 -26.770 1.00 75.25 97 SER A O 1
ATOM 725 N N . PRO A 1 98 ? 5.230 5.423 -28.565 1.00 74.50 98 PRO A N 1
ATOM 726 C CA . PRO A 1 98 ? 6.309 4.827 -27.790 1.00 74.50 98 PRO A CA 1
ATOM 727 C C . PRO A 1 98 ? 6.934 5.810 -26.794 1.00 74.50 98 PRO A C 1
ATOM 729 O O . PRO A 1 98 ? 7.179 6.976 -27.102 1.00 74.50 98 PRO A O 1
ATOM 732 N N . HIS A 1 99 ? 7.229 5.322 -25.593 1.00 72.25 99 HIS A N 1
ATOM 733 C CA . HIS A 1 99 ? 8.071 6.035 -24.636 1.00 72.25 99 HIS A CA 1
ATOM 734 C C . HIS A 1 99 ? 9.549 5.962 -25.077 1.00 72.25 99 HIS A C 1
ATOM 736 O O . HIS A 1 99 ? 9.937 4.940 -25.638 1.00 72.25 99 HIS A O 1
ATOM 742 N N . PRO A 1 100 ? 10.417 6.942 -24.761 1.00 71.44 100 PRO A N 1
ATOM 743 C CA . PRO A 1 100 ? 11.861 6.865 -25.052 1.00 71.44 100 PRO A CA 1
ATOM 744 C C . PRO A 1 100 ? 12.571 5.594 -24.559 1.00 71.44 100 PRO A C 1
ATOM 746 O O . PRO A 1 100 ? 13.548 5.145 -25.146 1.00 71.44 100 PRO A O 1
ATOM 749 N N . ILE A 1 101 ? 12.050 4.979 -23.494 1.00 72.69 101 ILE A N 1
ATOM 750 C CA . ILE A 1 101 ? 12.591 3.741 -22.905 1.00 72.69 101 ILE A CA 1
ATOM 751 C C . ILE A 1 101 ? 11.990 2.468 -23.525 1.00 72.69 101 ILE A C 1
ATOM 753 O O . ILE A 1 101 ? 12.237 1.372 -23.018 1.00 72.69 101 ILE A O 1
ATOM 757 N N . ASN A 1 102 ? 11.147 2.607 -24.554 1.00 77.06 102 ASN A N 1
ATOM 758 C CA . ASN A 1 102 ? 10.428 1.505 -25.176 1.00 77.06 102 ASN A CA 1
ATOM 759 C C . ASN A 1 102 ? 11.386 0.580 -25.922 1.00 77.06 102 ASN A C 1
ATOM 761 O O . ASN A 1 102 ? 11.707 0.793 -27.088 1.00 77.06 102 ASN A O 1
ATOM 765 N N . ASP A 1 103 ? 11.782 -0.483 -25.238 1.00 78.38 103 ASP A N 1
ATOM 766 C CA . ASP A 1 103 ? 12.594 -1.558 -25.784 1.00 78.38 103 ASP A CA 1
ATOM 767 C C . ASP A 1 103 ? 11.984 -2.908 -25.378 1.00 78.38 103 ASP A C 1
ATOM 769 O O . ASP A 1 103 ? 12.415 -3.531 -24.402 1.00 78.38 103 ASP A O 1
ATOM 773 N N . PRO A 1 104 ? 10.933 -3.375 -26.081 1.00 80.38 104 PRO A N 1
ATOM 774 C CA . PRO A 1 104 ? 10.238 -4.604 -25.711 1.00 80.38 104 PRO A CA 1
ATOM 775 C C . PRO A 1 104 ? 11.127 -5.845 -25.723 1.00 80.38 104 PRO A C 1
ATOM 777 O O . PRO A 1 104 ? 10.870 -6.775 -24.956 1.00 80.38 104 PRO A O 1
ATOM 780 N N . ALA A 1 105 ? 12.167 -5.860 -26.561 1.00 78.94 105 ALA A N 1
ATOM 781 C CA . ALA A 1 105 ? 13.092 -6.981 -26.667 1.00 78.94 105 ALA A CA 1
ATOM 782 C C . ALA A 1 105 ? 13.906 -7.157 -25.379 1.00 78.94 105 ALA A C 1
ATOM 784 O O . ALA A 1 105 ? 14.069 -8.283 -24.910 1.00 78.94 105 ALA A O 1
ATOM 785 N N . ASN A 1 106 ? 14.356 -6.053 -24.778 1.00 80.38 106 ASN A N 1
ATOM 786 C CA . ASN A 1 106 ? 15.168 -6.093 -23.564 1.00 80.38 106 ASN A CA 1
ATOM 787 C C . ASN A 1 106 ? 14.340 -5.963 -22.274 1.00 80.38 106 ASN A C 1
ATOM 789 O O . ASN A 1 106 ? 14.666 -6.575 -21.258 1.00 80.38 106 ASN A O 1
ATOM 793 N N . ASN A 1 107 ? 13.234 -5.218 -22.303 1.00 82.50 107 ASN A N 1
ATOM 794 C CA . ASN A 1 107 ? 12.378 -4.992 -21.136 1.00 82.50 107 ASN A CA 1
ATOM 795 C C . ASN A 1 107 ? 11.355 -6.115 -20.927 1.00 82.50 107 ASN A C 1
ATOM 797 O O . ASN A 1 107 ? 10.884 -6.335 -19.811 1.00 82.50 107 ASN A O 1
ATOM 801 N N . GLY A 1 108 ? 10.947 -6.795 -22.002 1.00 82.25 108 GLY A N 1
ATOM 802 C CA . GLY A 1 108 ? 9.791 -7.692 -22.000 1.00 82.25 108 GLY A CA 1
ATOM 803 C C . GLY A 1 108 ? 8.440 -6.969 -21.898 1.00 82.25 108 GLY A C 1
ATOM 804 O O . GLY A 1 108 ? 7.417 -7.636 -21.727 1.00 82.25 108 GLY A O 1
ATOM 805 N N . TRP A 1 109 ? 8.439 -5.634 -22.008 1.00 81.00 109 TRP A N 1
ATOM 806 C CA . TRP A 1 109 ? 7.267 -4.758 -21.989 1.00 81.00 109 TRP A CA 1
ATOM 807 C C . TRP A 1 109 ? 7.340 -3.726 -23.110 1.00 81.00 109 TRP A C 1
ATOM 809 O O . TRP A 1 109 ? 8.411 -3.200 -23.391 1.00 81.00 109 TRP A O 1
ATOM 819 N N . SER A 1 110 ? 6.185 -3.396 -23.690 1.00 81.56 110 SER A N 1
ATOM 820 C CA . SER A 1 110 ? 6.045 -2.192 -24.507 1.00 81.56 110 SER A CA 1
ATOM 821 C C . SER A 1 110 ? 5.708 -1.013 -23.602 1.00 81.56 110 SER A C 1
ATOM 823 O O . SER A 1 110 ? 4.711 -1.048 -22.881 1.00 81.56 110 SER A O 1
ATOM 825 N N . HIS A 1 111 ? 6.528 0.030 -23.650 1.00 77.50 111 HIS A N 1
ATOM 826 C CA . HIS A 1 111 ? 6.312 1.286 -22.944 1.00 77.50 111 HIS A CA 1
ATOM 827 C C . HIS A 1 111 ? 5.730 2.311 -23.908 1.00 77.50 111 HIS A C 1
ATOM 829 O O . HIS A 1 111 ? 6.360 2.680 -24.893 1.00 77.50 111 HIS A O 1
ATOM 835 N N . VAL A 1 112 ? 4.530 2.792 -23.610 1.00 77.44 112 VAL A N 1
ATOM 836 C CA . VAL A 1 112 ? 3.878 3.882 -24.344 1.00 77.44 112 VAL A CA 1
ATOM 837 C C . VAL A 1 112 ? 3.705 5.085 -23.426 1.00 77.44 112 VAL A C 1
ATOM 839 O O . VAL A 1 112 ? 3.657 4.932 -22.200 1.00 77.44 112 VAL A O 1
ATOM 842 N N . LYS A 1 113 ? 3.616 6.285 -24.000 1.00 71.31 113 LYS A N 1
ATOM 843 C CA . LYS A 1 113 ? 3.294 7.494 -23.243 1.00 71.31 113 LYS A CA 1
ATOM 844 C C . LYS A 1 113 ? 1.870 7.380 -22.698 1.00 71.31 113 LYS A C 1
ATOM 846 O O . LYS A 1 113 ? 0.911 7.256 -23.456 1.00 71.31 113 LYS A O 1
ATOM 851 N N . GLY A 1 114 ? 1.731 7.390 -21.375 1.00 70.62 114 GLY A N 1
ATOM 852 C CA . GLY A 1 114 ? 0.438 7.219 -20.715 1.00 70.62 114 GLY A CA 1
ATOM 853 C C . GLY A 1 114 ? -0.474 8.433 -20.897 1.00 70.62 114 GLY A C 1
ATOM 854 O O . GLY A 1 114 ? -0.016 9.568 -20.867 1.00 70.62 114 GLY A O 1
ATOM 855 N N . THR A 1 115 ? -1.781 8.201 -21.000 1.00 71.06 115 THR A N 1
ATOM 856 C CA . THR A 1 115 ? -2.809 9.250 -21.184 1.00 71.06 115 THR A CA 1
ATOM 857 C C . THR A 1 115 ? -3.101 10.082 -19.930 1.00 71.06 115 THR A C 1
ATOM 859 O O . THR A 1 115 ? -4.027 10.892 -19.918 1.00 71.06 115 THR A O 1
ATOM 862 N N . GLY A 1 116 ? -2.384 9.828 -18.832 1.00 68.69 116 GLY A N 1
ATOM 863 C CA . GLY A 1 116 ? -2.677 10.383 -17.508 1.00 68.69 116 GLY A CA 1
ATOM 864 C C . GLY A 1 116 ? -3.931 9.802 -16.838 1.00 68.69 116 GLY A C 1
ATOM 865 O O . GLY A 1 116 ? -4.208 10.131 -15.689 1.00 68.69 116 GLY A O 1
ATOM 866 N N . LYS A 1 117 ? -4.687 8.922 -17.513 1.00 72.31 117 LYS A N 1
ATOM 867 C CA . LYS A 1 117 ? -5.906 8.295 -16.979 1.00 72.31 117 LYS A CA 1
ATOM 868 C C . LYS A 1 117 ? -5.631 6.868 -16.508 1.00 72.31 117 LYS A C 1
ATOM 870 O O . LYS A 1 117 ? -5.030 6.076 -17.231 1.00 72.31 117 LYS A O 1
ATOM 875 N N . LEU A 1 118 ? -6.118 6.524 -15.315 1.00 71.56 118 LEU A N 1
ATOM 876 C CA . LEU A 1 118 ? -6.035 5.167 -14.776 1.00 71.56 118 LEU A CA 1
ATOM 877 C C . LEU A 1 118 ? -7.138 4.282 -15.372 1.00 71.56 118 LEU A C 1
ATOM 879 O O . LEU A 1 118 ? -8.325 4.547 -15.187 1.00 71.56 118 LEU A O 1
ATOM 883 N N . ASN A 1 119 ? -6.749 3.185 -16.020 1.00 76.81 119 ASN A N 1
ATOM 884 C CA . ASN A 1 119 ? -7.664 2.097 -16.349 1.00 76.81 119 ASN A CA 1
ATOM 885 C C . ASN A 1 119 ? -7.575 1.015 -15.265 1.00 76.81 119 ASN A C 1
ATOM 887 O O . ASN A 1 119 ? -6.613 0.250 -15.210 1.00 76.81 119 ASN A O 1
ATOM 891 N N . ILE A 1 120 ? -8.581 0.960 -14.388 1.00 78.31 120 ILE A N 1
ATOM 892 C CA . ILE A 1 120 ? -8.577 0.099 -13.193 1.00 78.31 120 ILE A CA 1
ATOM 893 C C . ILE A 1 120 ? -8.437 -1.383 -13.562 1.00 78.31 120 ILE A C 1
ATOM 895 O O . ILE A 1 120 ? -7.643 -2.099 -12.953 1.00 78.31 120 ILE A O 1
ATOM 899 N N . LEU A 1 121 ? -9.174 -1.856 -14.571 1.00 82.38 121 LEU A N 1
ATOM 900 C CA . LEU A 1 121 ? -9.136 -3.268 -14.968 1.00 82.38 121 LEU A CA 1
ATOM 901 C C . LEU A 1 121 ? -7.789 -3.645 -15.582 1.00 82.38 121 LEU A C 1
ATOM 903 O O . LEU A 1 121 ? -7.280 -4.739 -15.341 1.00 82.38 121 LEU A O 1
ATOM 907 N N . GLU A 1 122 ? -7.194 -2.730 -16.342 1.00 79.31 122 GLU A N 1
ATOM 908 C CA . GLU A 1 122 ? -5.860 -2.916 -16.899 1.00 79.31 122 GLU A CA 1
ATOM 909 C C . GLU A 1 122 ? -4.789 -2.925 -15.804 1.00 79.31 122 GLU A C 1
ATOM 911 O O . GLU A 1 122 ? -3.915 -3.788 -15.826 1.00 79.31 122 GLU A O 1
ATOM 916 N N . ALA A 1 123 ? -4.897 -2.045 -14.805 1.00 79.31 123 ALA A N 1
ATOM 917 C CA . ALA A 1 123 ? -3.990 -2.005 -13.661 1.00 79.31 123 ALA A CA 1
ATOM 918 C C . ALA A 1 123 ? -4.063 -3.293 -12.821 1.00 79.31 123 ALA A C 1
ATOM 920 O O . ALA A 1 123 ? -3.031 -3.878 -12.484 1.00 79.31 123 ALA A O 1
ATOM 921 N N . ILE A 1 124 ? -5.274 -3.789 -12.542 1.00 80.00 124 ILE A N 1
ATOM 922 C CA . ILE A 1 124 ? -5.480 -5.071 -11.850 1.00 80.00 124 ILE A CA 1
ATOM 923 C C . ILE A 1 124 ? -4.919 -6.223 -12.692 1.00 80.00 124 ILE A C 1
ATOM 925 O O . ILE A 1 124 ? -4.159 -7.056 -12.190 1.00 80.00 124 ILE A O 1
ATOM 929 N N . GLY A 1 125 ? -5.254 -6.262 -13.984 1.00 85.12 125 GLY A N 1
ATOM 930 C CA . GLY A 1 125 ? -4.761 -7.278 -14.911 1.00 85.12 125 GLY A CA 1
ATOM 931 C C . GLY A 1 125 ? -3.235 -7.276 -15.024 1.00 85.12 125 GLY A C 1
ATOM 932 O O . GLY A 1 125 ? -2.619 -8.342 -15.074 1.00 85.12 125 GLY A O 1
ATOM 933 N N . TRP A 1 126 ? -2.613 -6.097 -15.010 1.00 85.19 126 TRP A N 1
ATOM 934 C CA . TRP A 1 126 ? -1.164 -5.940 -14.955 1.00 85.19 126 TRP A CA 1
ATOM 935 C C . TRP A 1 126 ? -0.590 -6.514 -13.659 1.00 85.19 126 TRP A C 1
ATOM 937 O O . TRP A 1 126 ? 0.356 -7.292 -13.728 1.00 85.19 126 TRP A O 1
ATOM 947 N N . GLY A 1 127 ? -1.196 -6.235 -12.500 1.00 84.44 127 GLY A N 1
ATOM 948 C CA . GLY A 1 127 ? -0.761 -6.795 -11.216 1.00 84.44 127 GLY A CA 1
ATOM 949 C C . GLY A 1 127 ? -0.681 -8.326 -11.238 1.00 84.44 127 GLY A C 1
ATOM 950 O O . GLY A 1 127 ? 0.351 -8.904 -10.891 1.00 84.44 127 GLY A O 1
ATOM 951 N N . PHE A 1 128 ? -1.721 -8.993 -11.748 1.00 87.06 128 PHE A N 1
ATOM 952 C CA . PHE A 1 128 ? -1.717 -10.451 -11.918 1.00 87.06 128 PHE A CA 1
ATOM 953 C C . PHE A 1 128 ? -0.655 -10.933 -12.913 1.00 87.06 128 PHE A C 1
ATOM 955 O O . PHE A 1 128 ? 0.066 -11.892 -12.628 1.00 87.06 128 PHE A O 1
ATOM 962 N N . LYS A 1 129 ? -0.523 -10.264 -14.066 1.00 86.12 129 LYS A N 1
ATOM 963 C CA . LYS A 1 129 ? 0.512 -10.586 -15.063 1.00 86.12 129 LYS A CA 1
ATOM 964 C C . LYS A 1 129 ? 1.920 -10.426 -14.496 1.00 86.12 129 LYS A C 1
ATOM 966 O O . LYS A 1 129 ? 2.786 -11.223 -14.833 1.00 86.12 129 LYS A O 1
ATOM 971 N N . THR A 1 130 ? 2.148 -9.442 -13.636 1.00 87.06 130 THR A N 1
ATOM 972 C CA . THR A 1 130 ? 3.437 -9.201 -12.987 1.00 87.06 130 THR A CA 1
ATOM 973 C C . THR A 1 130 ? 3.764 -10.308 -11.988 1.00 87.06 130 THR A C 1
ATOM 975 O O . THR A 1 130 ? 4.837 -10.906 -12.078 1.00 87.06 130 THR A O 1
ATOM 978 N N . VAL A 1 131 ? 2.823 -10.660 -11.102 1.00 88.12 131 VAL A N 1
ATOM 979 C CA . VAL A 1 131 ? 3.017 -11.733 -10.110 1.00 88.12 131 VAL A CA 1
ATOM 980 C C . VAL A 1 131 ? 3.273 -13.079 -10.790 1.00 88.12 131 VAL A C 1
ATOM 982 O O . VAL A 1 131 ? 4.267 -13.742 -10.498 1.00 88.12 131 VAL A O 1
ATOM 985 N N . PHE A 1 132 ? 2.415 -13.473 -11.733 1.00 88.56 132 PHE A N 1
ATOM 986 C CA . PHE A 1 132 ? 2.522 -14.774 -12.402 1.00 88.56 132 PHE A CA 1
ATOM 987 C C . PHE A 1 132 ? 3.518 -14.796 -13.565 1.00 88.56 132 PHE A C 1
ATOM 989 O O . PHE A 1 132 ? 3.944 -15.868 -13.988 1.00 88.56 132 PHE A O 1
ATOM 996 N N . GLY A 1 133 ? 3.924 -13.632 -14.068 1.00 86.44 133 GLY A N 1
ATOM 997 C CA . GLY A 1 133 ? 4.996 -13.492 -15.048 1.00 86.44 133 GLY A CA 1
ATOM 998 C C . GLY A 1 133 ? 6.385 -13.659 -14.437 1.00 86.44 133 GLY A C 1
ATOM 999 O O . GLY A 1 133 ? 7.309 -14.025 -15.156 1.00 86.44 133 GLY A O 1
ATOM 1000 N N . ASN A 1 134 ? 6.521 -13.446 -13.123 1.00 90.94 134 ASN A N 1
ATOM 1001 C CA . ASN A 1 134 ? 7.765 -13.640 -12.385 1.00 90.94 134 ASN A CA 1
ATOM 1002 C C . ASN A 1 134 ? 7.528 -14.241 -10.977 1.00 90.94 134 ASN A C 1
ATOM 1004 O O . ASN A 1 134 ? 7.825 -13.620 -9.950 1.00 90.94 134 ASN A O 1
ATOM 1008 N N . PRO A 1 135 ? 6.999 -15.474 -10.895 1.00 92.50 135 PRO A N 1
ATOM 1009 C CA . PRO A 1 135 ? 6.574 -16.065 -9.627 1.00 92.50 135 PRO A CA 1
ATOM 1010 C C . PRO A 1 135 ? 7.750 -16.371 -8.693 1.00 92.50 135 PRO A C 1
ATOM 1012 O O . PRO A 1 135 ? 7.578 -16.379 -7.477 1.00 92.50 135 PRO A O 1
ATOM 1015 N N . LYS A 1 136 ? 8.953 -16.592 -9.244 1.00 92.94 136 LYS A N 1
ATOM 1016 C CA . LYS A 1 136 ? 10.176 -16.852 -8.465 1.00 92.94 136 LYS A CA 1
ATOM 1017 C C . LYS A 1 136 ? 10.586 -15.660 -7.602 1.00 92.94 136 LYS A C 1
ATOM 1019 O O . LYS A 1 136 ? 11.211 -15.868 -6.569 1.00 92.94 136 LYS A O 1
ATOM 1024 N N . LEU A 1 137 ? 10.230 -14.444 -8.013 1.00 93.00 137 LEU A N 1
ATOM 1025 C CA . LEU A 1 137 ? 10.408 -13.245 -7.206 1.00 93.00 137 LEU A CA 1
ATOM 1026 C C . LEU A 1 137 ? 9.183 -13.001 -6.319 1.00 93.00 137 LEU A C 1
ATOM 1028 O O . LEU A 1 137 ? 9.309 -12.875 -5.105 1.00 93.00 137 LEU A O 1
ATOM 1032 N N . TRP A 1 138 ? 7.989 -12.962 -6.912 1.00 94.06 138 TRP A N 1
ATOM 1033 C CA . TRP A 1 138 ? 6.803 -12.456 -6.220 1.00 94.06 138 TRP A CA 1
ATOM 1034 C C . TRP A 1 138 ? 6.225 -13.400 -5.167 1.00 94.06 138 TRP A C 1
ATOM 1036 O O . TRP A 1 138 ? 5.764 -12.922 -4.131 1.00 94.06 138 TRP A O 1
ATOM 1046 N N . LEU A 1 139 ? 6.268 -14.723 -5.377 1.00 94.31 139 LEU A N 1
ATOM 1047 C CA . LEU A 1 139 ? 5.730 -15.665 -4.390 1.00 94.31 139 LEU A CA 1
ATOM 1048 C C . LEU A 1 139 ? 6.542 -15.657 -3.086 1.00 94.31 139 LEU A C 1
ATOM 1050 O O . LEU A 1 139 ? 5.922 -15.492 -2.034 1.00 94.31 139 LEU A O 1
ATOM 1054 N N . PRO A 1 140 ? 7.890 -15.759 -3.092 1.00 95.50 140 PRO A N 1
ATOM 1055 C CA . PRO A 1 140 ? 8.650 -15.657 -1.847 1.00 95.50 140 PRO A CA 1
ATOM 1056 C C . PRO A 1 140 ? 8.461 -14.312 -1.142 1.00 95.50 140 PRO A C 1
ATOM 1058 O O . PRO A 1 140 ? 8.319 -14.287 0.077 1.00 95.50 140 PRO A O 1
ATOM 1061 N N . LEU A 1 141 ? 8.399 -13.202 -1.885 1.00 94.25 141 LEU A N 1
ATOM 1062 C CA . LEU A 1 141 ? 8.149 -11.884 -1.295 1.00 94.25 141 LEU A CA 1
ATOM 1063 C C . LEU A 1 141 ? 6.766 -11.798 -0.635 1.00 94.25 141 LEU A C 1
ATOM 1065 O O . LEU A 1 141 ? 6.648 -11.267 0.468 1.00 94.25 141 LEU A O 1
ATOM 1069 N N . GLY A 1 142 ? 5.738 -12.374 -1.264 1.00 94.38 142 GLY A N 1
ATOM 1070 C CA . GLY A 1 142 ? 4.404 -12.493 -0.675 1.00 94.38 142 GLY A CA 1
ATOM 1071 C C . GLY A 1 142 ? 4.399 -13.334 0.604 1.00 94.38 142 GLY A C 1
ATOM 1072 O O . GLY A 1 142 ? 3.777 -12.945 1.590 1.00 94.38 142 GLY A O 1
ATOM 1073 N N . VAL A 1 143 ? 5.146 -14.443 0.630 1.00 96.19 143 VAL A N 1
ATOM 1074 C CA . VAL A 1 143 ? 5.308 -15.275 1.835 1.00 96.19 143 VAL A CA 1
ATOM 1075 C C . VAL A 1 143 ? 6.016 -14.503 2.949 1.00 96.19 143 VAL A C 1
ATOM 1077 O O . VAL A 1 143 ? 5.557 -14.537 4.087 1.00 96.19 143 VAL A O 1
ATOM 1080 N N . VAL A 1 144 ? 7.087 -13.764 2.646 1.00 95.44 144 VAL A N 1
ATOM 1081 C CA . VAL A 1 144 ? 7.775 -12.916 3.634 1.00 95.44 144 VAL A CA 1
ATOM 1082 C C . VAL A 1 144 ? 6.822 -11.862 4.197 1.00 95.44 144 VAL A C 1
ATOM 1084 O O . VAL A 1 144 ? 6.725 -11.722 5.414 1.00 95.44 144 VAL A O 1
ATOM 1087 N N . TYR A 1 145 ? 6.071 -11.167 3.338 1.00 94.38 145 TYR A N 1
ATOM 1088 C CA . TYR A 1 145 ? 5.088 -10.178 3.782 1.00 94.38 145 TYR A CA 1
ATOM 1089 C C . TYR A 1 145 ? 4.022 -10.797 4.696 1.00 94.38 14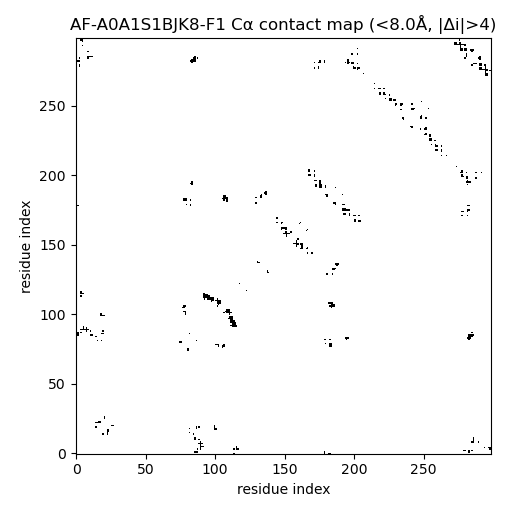5 TYR A C 1
ATOM 1091 O O . TYR A 1 145 ? 3.688 -10.226 5.736 1.00 94.38 145 TYR A O 1
ATOM 1099 N N . LEU A 1 146 ? 3.513 -11.979 4.333 1.00 95.06 146 LEU A N 1
ATOM 1100 C CA . LEU A 1 146 ? 2.538 -12.712 5.135 1.00 95.06 146 LEU A CA 1
ATOM 1101 C C . LEU A 1 146 ? 3.114 -13.055 6.511 1.00 95.06 146 LEU A C 1
ATOM 1103 O O . LEU A 1 146 ? 2.487 -12.732 7.514 1.00 95.06 146 LEU A O 1
ATOM 1107 N N . LEU A 1 147 ? 4.313 -13.645 6.568 1.00 94.94 147 LEU A N 1
ATOM 1108 C CA . LEU A 1 147 ? 4.975 -14.015 7.823 1.00 94.94 147 LEU A CA 1
ATOM 1109 C C . LEU A 1 147 ? 5.202 -12.807 8.736 1.00 94.94 147 LEU A C 1
ATOM 1111 O O . LEU A 1 147 ? 4.960 -12.903 9.937 1.00 94.94 147 LEU A O 1
ATOM 1115 N N . LEU A 1 148 ? 5.607 -11.664 8.175 1.00 95.06 148 LEU A N 1
ATOM 1116 C CA . LEU A 1 148 ? 5.713 -10.412 8.925 1.00 95.06 148 LEU A CA 1
ATOM 1117 C C . LEU A 1 148 ? 4.346 -9.967 9.459 1.00 95.06 148 LEU A C 1
ATOM 1119 O O . LEU A 1 148 ? 4.231 -9.606 10.626 1.00 95.06 148 LEU A O 1
ATOM 1123 N N . SER A 1 149 ? 3.300 -10.052 8.636 1.00 92.00 149 SER A N 1
ATOM 1124 C CA . SER A 1 149 ? 1.940 -9.626 8.995 1.00 92.00 149 SER A CA 1
ATOM 1125 C C . SER A 1 149 ? 1.311 -10.469 10.105 1.00 92.00 149 SER A C 1
ATOM 1127 O O . SER A 1 149 ? 0.514 -9.953 10.884 1.00 92.00 149 SER A O 1
ATOM 1129 N N . VAL A 1 150 ? 1.663 -11.754 10.200 1.00 93.44 150 VAL A N 1
ATOM 1130 C CA . VAL A 1 150 ? 1.127 -12.669 11.221 1.00 93.44 150 VAL A CA 1
ATOM 1131 C C . VAL A 1 150 ? 2.099 -12.939 12.372 1.00 93.44 150 VAL A C 1
ATOM 1133 O O . VAL A 1 150 ? 1.806 -13.768 13.231 1.00 93.44 150 VAL A O 1
ATOM 1136 N N . ALA A 1 151 ? 3.237 -12.240 12.440 1.00 91.62 151 ALA A N 1
ATOM 1137 C CA . ALA A 1 151 ? 4.287 -12.502 13.429 1.00 91.62 151 ALA A CA 1
ATOM 1138 C C . ALA A 1 151 ? 3.783 -12.449 14.886 1.00 91.62 151 ALA A C 1
ATOM 1140 O O . ALA A 1 151 ? 4.211 -13.251 15.720 1.00 91.62 151 ALA A O 1
ATOM 1141 N N . VAL A 1 152 ? 2.826 -11.561 15.186 1.00 92.62 152 VAL A N 1
ATOM 1142 C CA . VAL A 1 152 ? 2.193 -11.435 16.512 1.00 92.62 152 VAL A CA 1
ATOM 1143 C C . VAL A 1 152 ? 1.500 -12.719 16.987 1.00 92.62 152 VAL A C 1
ATOM 1145 O O . VAL A 1 152 ? 1.447 -12.969 18.188 1.00 92.62 152 VAL A O 1
ATOM 1148 N N . GLN A 1 153 ? 1.021 -13.558 16.063 1.00 92.12 153 GLN A N 1
ATOM 1149 C CA . GLN A 1 153 ? 0.316 -14.805 16.381 1.00 92.12 153 GLN A CA 1
ATOM 1150 C C . GLN A 1 153 ? 1.259 -15.895 16.912 1.00 92.12 153 GLN A C 1
ATOM 1152 O O . GLN A 1 153 ? 0.818 -16.811 17.597 1.00 92.12 153 GLN A O 1
ATOM 1157 N N . PHE A 1 154 ? 2.557 -15.802 16.605 1.00 90.88 154 PHE A N 1
ATOM 1158 C CA . PHE A 1 154 ? 3.550 -16.807 16.994 1.00 90.88 154 PHE A CA 1
ATOM 1159 C C . PHE A 1 154 ? 4.310 -16.428 18.260 1.00 90.88 154 PHE A C 1
ATOM 1161 O O . PHE A 1 154 ? 4.626 -17.293 19.074 1.00 90.88 154 PHE A O 1
ATOM 1168 N N . VAL A 1 155 ? 4.626 -15.142 18.425 1.00 91.31 155 VAL A N 1
ATOM 1169 C CA . VAL A 1 155 ? 5.362 -14.643 19.589 1.00 91.31 155 VAL A CA 1
ATOM 1170 C C . VAL A 1 155 ? 4.706 -13.345 20.055 1.00 91.31 155 VAL A C 1
ATOM 1172 O O . VAL A 1 155 ? 4.978 -12.292 19.480 1.00 91.31 155 VAL A O 1
ATOM 1175 N N . PRO A 1 156 ? 3.845 -13.372 21.083 1.00 88.75 156 PRO A N 1
ATOM 1176 C CA . PRO A 1 156 ? 3.221 -12.160 21.605 1.00 88.75 156 PRO A CA 1
ATOM 1177 C C . PRO A 1 156 ? 4.264 -11.110 22.024 1.00 88.75 156 PRO A C 1
ATOM 1179 O O . PRO A 1 156 ? 5.367 -11.449 22.458 1.00 88.75 156 PRO A O 1
ATOM 1182 N N . THR A 1 157 ? 3.931 -9.824 21.885 1.00 88.56 157 THR A N 1
ATOM 1183 C CA . THR A 1 157 ? 4.804 -8.660 22.158 1.00 88.56 157 THR A CA 1
ATOM 1184 C C . THR A 1 157 ? 6.007 -8.523 21.215 1.00 88.56 157 THR A C 1
ATOM 1186 O O . THR A 1 157 ? 6.122 -7.511 20.530 1.00 88.56 157 THR A O 1
ATOM 1189 N N . VAL A 1 158 ? 6.897 -9.517 21.122 1.00 90.94 158 VAL A N 1
ATOM 1190 C CA . VAL A 1 158 ? 8.050 -9.486 20.196 1.00 90.94 158 VAL A CA 1
ATOM 1191 C C . VAL A 1 158 ? 7.575 -9.525 18.744 1.00 90.94 158 VAL A C 1
ATOM 1193 O O . VAL A 1 158 ? 8.042 -8.752 17.912 1.00 90.94 158 VAL A O 1
ATOM 1196 N N . GLY A 1 159 ? 6.594 -10.374 18.448 1.00 90.56 159 GLY A N 1
ATOM 1197 C CA . GLY A 1 159 ? 5.953 -10.477 17.143 1.00 90.56 159 GLY A CA 1
ATOM 1198 C C . GLY A 1 159 ? 5.247 -9.191 16.728 1.00 90.56 159 GLY A C 1
ATOM 1199 O O . GLY A 1 159 ? 5.251 -8.876 15.545 1.00 90.56 159 GLY A O 1
ATOM 1200 N N . THR A 1 160 ? 4.737 -8.391 17.672 1.00 91.12 160 THR A N 1
ATOM 1201 C CA . THR A 1 160 ? 4.203 -7.051 17.376 1.00 91.12 160 THR A CA 1
ATOM 1202 C C . THR A 1 160 ? 5.297 -6.129 16.844 1.00 91.12 160 THR A C 1
ATOM 1204 O O . THR A 1 160 ? 5.101 -5.463 15.831 1.00 91.12 160 THR A O 1
ATOM 1207 N N . TRP A 1 161 ? 6.473 -6.113 17.477 1.00 90.50 161 TRP A N 1
ATOM 1208 C CA . TRP A 1 161 ? 7.603 -5.308 17.005 1.00 90.50 161 TRP A CA 1
ATOM 1209 C C . TRP A 1 161 ? 8.155 -5.804 15.667 1.00 90.50 161 TRP A C 1
ATOM 1211 O O . TRP A 1 161 ? 8.483 -4.986 14.810 1.00 90.50 161 TRP A O 1
ATOM 1221 N N . ILE A 1 162 ? 8.212 -7.125 15.459 1.00 92.50 162 ILE A N 1
ATOM 1222 C CA . ILE A 1 162 ? 8.597 -7.728 14.173 1.00 92.50 162 ILE A CA 1
ATOM 1223 C C . ILE A 1 162 ? 7.600 -7.346 13.084 1.00 92.50 162 ILE A C 1
ATOM 1225 O O . ILE A 1 162 ? 8.016 -6.949 12.001 1.00 92.50 162 ILE A O 1
ATOM 1229 N N . GLN A 1 163 ? 6.303 -7.445 13.367 1.00 92.88 163 GLN A N 1
ATOM 1230 C CA . GLN A 1 163 ? 5.256 -7.070 12.430 1.00 92.88 163 GLN A CA 1
ATOM 1231 C C . GLN A 1 163 ? 5.387 -5.595 12.069 1.00 92.88 163 GLN A C 1
ATOM 1233 O O . GLN A 1 163 ? 5.623 -5.281 10.910 1.00 92.88 163 GLN A O 1
ATOM 1238 N N . VAL A 1 164 ? 5.318 -4.699 13.058 1.00 89.12 164 VAL A N 1
ATOM 1239 C CA . VAL A 1 164 ? 5.351 -3.250 12.829 1.00 89.12 164 VAL A CA 1
ATOM 1240 C C . VAL A 1 164 ? 6.651 -2.833 12.148 1.00 89.12 164 VAL A C 1
ATOM 1242 O O . VAL A 1 164 ? 6.611 -2.212 11.090 1.00 89.12 164 VAL A O 1
ATOM 1245 N N . GLY A 1 165 ? 7.809 -3.186 12.709 1.00 89.12 165 GLY A N 1
ATOM 1246 C CA . GLY A 1 165 ? 9.105 -2.809 12.144 1.00 89.12 165 GLY A CA 1
ATOM 1247 C C . GLY A 1 165 ? 9.348 -3.448 10.778 1.00 89.12 165 GLY A C 1
ATOM 1248 O O . GLY A 1 165 ? 9.755 -2.774 9.833 1.00 89.12 165 GLY A O 1
ATOM 1249 N N . GLY A 1 166 ? 9.033 -4.736 10.653 1.00 91.56 166 GLY A N 1
ATOM 1250 C CA . GLY A 1 166 ? 9.213 -5.507 9.433 1.00 91.56 166 GLY A CA 1
ATOM 1251 C C . GLY A 1 166 ? 8.356 -4.991 8.287 1.00 91.56 166 GLY A C 1
ATOM 1252 O O . GLY A 1 166 ? 8.902 -4.696 7.230 1.00 91.56 166 GLY A O 1
ATOM 1253 N N . THR A 1 167 ? 7.045 -4.811 8.471 1.00 91.38 167 THR A N 1
ATOM 1254 C CA . THR A 1 167 ? 6.179 -4.293 7.399 1.00 91.38 167 THR A CA 1
ATOM 1255 C C . THR A 1 167 ? 6.487 -2.835 7.069 1.00 91.38 167 THR A C 1
ATOM 1257 O O . THR A 1 167 ? 6.404 -2.456 5.902 1.00 91.38 167 THR A O 1
ATOM 1260 N N . THR A 1 168 ? 6.898 -2.030 8.057 1.00 90.75 168 THR A N 1
ATOM 1261 C CA . THR A 1 168 ? 7.273 -0.619 7.849 1.00 90.75 168 THR A CA 1
ATOM 1262 C C . THR A 1 168 ? 8.522 -0.475 6.985 1.00 90.75 168 THR A C 1
ATOM 1264 O O . THR A 1 168 ? 8.608 0.461 6.203 1.00 90.75 168 THR A O 1
ATOM 1267 N N . VAL A 1 169 ? 9.482 -1.396 7.084 1.00 92.25 169 VAL A N 1
ATOM 1268 C CA . VAL A 1 169 ? 10.702 -1.388 6.257 1.00 92.25 169 VAL A CA 1
ATOM 1269 C C . VAL A 1 169 ? 10.477 -2.129 4.937 1.00 92.25 169 VAL A C 1
ATOM 1271 O O . VAL A 1 169 ? 10.859 -1.649 3.871 1.00 92.25 169 VAL A O 1
ATOM 1274 N N . PHE A 1 170 ? 9.834 -3.293 4.991 1.00 94.31 170 PHE A N 1
ATOM 1275 C CA . PHE A 1 170 ? 9.664 -4.171 3.840 1.00 94.31 170 PHE A CA 1
ATOM 1276 C C . PHE A 1 170 ? 8.648 -3.629 2.828 1.00 94.31 170 PHE A C 1
ATOM 1278 O O . PHE A 1 170 ? 8.876 -3.741 1.628 1.00 94.31 170 PHE A O 1
ATOM 1285 N N . GLY A 1 171 ? 7.567 -2.979 3.276 1.00 91.88 171 GLY A N 1
ATOM 1286 C CA . GLY A 1 171 ? 6.565 -2.367 2.394 1.00 91.88 171 GLY A CA 1
ATOM 1287 C C . GLY A 1 171 ? 7.152 -1.316 1.436 1.00 91.88 171 GLY A C 1
ATOM 1288 O O . GLY A 1 171 ? 7.019 -1.466 0.223 1.00 91.88 171 GLY A O 1
ATOM 1289 N N . PRO A 1 172 ? 7.868 -0.290 1.929 1.00 91.62 172 PRO A N 1
ATOM 1290 C CA . PRO A 1 172 ? 8.552 0.694 1.085 1.00 91.62 172 PRO A CA 1
ATOM 1291 C C . PRO A 1 172 ? 9.573 0.088 0.116 1.00 91.62 172 PRO A C 1
ATOM 1293 O O . PRO A 1 172 ? 9.710 0.553 -1.015 1.00 91.62 172 PRO A O 1
ATOM 1296 N N . TRP A 1 173 ? 10.275 -0.971 0.524 1.00 92.31 173 TRP A N 1
ATOM 1297 C CA . TRP A 1 173 ? 11.184 -1.687 -0.371 1.00 92.31 173 TRP A CA 1
ATOM 1298 C C . TRP A 1 173 ? 10.416 -2.423 -1.483 1.00 92.31 173 TRP A C 1
ATOM 1300 O O . TRP A 1 173 ? 10.790 -2.334 -2.653 1.00 92.31 173 TRP A O 1
ATOM 1310 N N . MET A 1 174 ? 9.293 -3.067 -1.140 1.00 92.75 174 MET A N 1
ATOM 1311 C CA . MET A 1 174 ? 8.388 -3.728 -2.089 1.00 92.75 174 MET A CA 1
ATOM 1312 C C . MET A 1 174 ? 7.795 -2.756 -3.116 1.00 92.75 174 MET A C 1
ATOM 1314 O O . MET A 1 174 ? 7.616 -3.139 -4.270 1.00 92.75 174 MET A O 1
ATOM 1318 N N . ILE A 1 175 ? 7.537 -1.499 -2.738 1.00 90.94 175 ILE A N 1
ATOM 1319 C CA . ILE A 1 175 ? 7.134 -0.443 -3.682 1.00 90.94 175 ILE A CA 1
ATOM 1320 C C . ILE A 1 175 ? 8.222 -0.229 -4.743 1.00 90.94 175 ILE A C 1
ATOM 1322 O O . ILE A 1 175 ? 7.913 -0.193 -5.931 1.00 90.94 175 ILE A O 1
ATOM 1326 N N . GLY A 1 176 ? 9.497 -0.163 -4.343 1.00 88.44 176 GLY A N 1
ATOM 1327 C CA . GLY A 1 176 ? 10.624 -0.084 -5.284 1.00 88.44 176 GLY A CA 1
ATOM 1328 C C . GLY A 1 176 ? 10.657 -1.271 -6.252 1.00 88.44 176 GLY A C 1
ATOM 1329 O O . GLY A 1 176 ? 10.701 -1.077 -7.467 1.00 88.44 176 GLY A O 1
ATOM 1330 N N . ALA A 1 177 ? 10.517 -2.491 -5.724 1.00 90.69 177 ALA A N 1
ATOM 1331 C CA . ALA A 1 177 ? 10.449 -3.714 -6.526 1.00 90.69 177 ALA A CA 1
ATOM 1332 C C . ALA A 1 177 ? 9.285 -3.696 -7.534 1.00 90.69 177 ALA A C 1
ATOM 1334 O O . ALA A 1 177 ? 9.444 -4.063 -8.700 1.00 90.69 177 ALA A O 1
ATOM 1335 N N . ALA A 1 178 ? 8.110 -3.235 -7.101 1.00 90.31 178 ALA A N 1
ATOM 1336 C CA . ALA A 1 178 ? 6.927 -3.124 -7.946 1.00 90.31 178 ALA A CA 1
ATOM 1337 C C . ALA A 1 178 ? 7.105 -2.075 -9.049 1.00 90.31 178 ALA A C 1
ATOM 1339 O O . ALA A 1 178 ? 6.754 -2.340 -10.198 1.00 90.31 178 ALA A O 1
ATOM 1340 N N . LEU A 1 179 ? 7.718 -0.930 -8.740 1.00 87.44 179 LEU A N 1
ATOM 1341 C CA . LEU A 1 179 ? 8.051 0.094 -9.731 1.00 87.44 179 LEU A CA 1
ATOM 1342 C C . LEU A 1 179 ? 9.056 -0.431 -10.766 1.00 87.44 179 LEU A C 1
ATOM 1344 O O . LEU A 1 179 ? 8.857 -0.229 -11.965 1.00 87.44 179 LEU A O 1
ATOM 1348 N N . GLN A 1 180 ? 10.080 -1.181 -10.346 1.00 88.19 180 GLN A N 1
ATOM 1349 C CA . GLN A 1 180 ? 11.013 -1.841 -11.271 1.00 88.19 180 GLN A CA 1
ATOM 1350 C C . GLN A 1 180 ? 10.325 -2.856 -12.181 1.00 88.19 180 GLN A C 1
ATOM 1352 O O . GLN A 1 180 ? 10.695 -2.974 -13.348 1.00 88.19 180 GLN A O 1
ATOM 1357 N N . ALA A 1 181 ? 9.294 -3.550 -11.697 1.00 88.81 181 ALA A N 1
ATOM 1358 C CA . ALA A 1 181 ? 8.551 -4.504 -12.516 1.00 88.81 181 ALA A CA 1
ATOM 1359 C C . ALA A 1 181 ? 7.732 -3.829 -13.625 1.00 88.81 181 ALA A C 1
ATOM 1361 O O . ALA A 1 181 ? 7.353 -4.477 -14.602 1.00 88.81 181 ALA A O 1
ATOM 1362 N N . THR A 1 182 ? 7.498 -2.516 -13.515 1.00 84.94 182 THR A N 1
ATOM 1363 C CA . THR A 1 182 ? 6.946 -1.720 -14.617 1.00 84.94 182 THR A CA 1
ATOM 1364 C C . THR A 1 182 ? 7.985 -1.394 -15.695 1.00 84.94 182 THR A C 1
ATOM 1366 O O . THR A 1 182 ? 7.606 -1.061 -16.816 1.00 84.94 182 THR A O 1
ATOM 1369 N N . LEU A 1 183 ? 9.281 -1.491 -15.378 1.00 83.69 183 LEU A N 1
ATOM 1370 C CA . LEU A 1 183 ? 10.393 -1.216 -16.290 1.00 83.69 183 LEU A CA 1
ATOM 1371 C C . LEU A 1 183 ? 10.860 -2.490 -16.992 1.00 83.69 183 LEU A C 1
ATOM 1373 O O . LEU A 1 183 ? 11.045 -2.473 -18.203 1.00 83.69 183 LEU A O 1
ATOM 1377 N N . ALA A 1 184 ? 10.993 -3.597 -16.260 1.00 86.88 184 ALA A N 1
ATOM 1378 C CA . ALA A 1 184 ? 11.376 -4.886 -16.823 1.00 86.88 184 ALA A CA 1
ATOM 1379 C C . ALA A 1 184 ? 10.515 -6.027 -16.277 1.00 86.88 184 ALA A C 1
ATOM 1381 O O . ALA A 1 184 ? 10.196 -6.089 -15.091 1.00 86.88 184 ALA A O 1
ATOM 1382 N N . ARG A 1 185 ? 10.153 -6.956 -17.162 1.00 83.94 185 ARG A N 1
ATOM 1383 C CA . ARG A 1 185 ? 9.283 -8.096 -16.859 1.00 83.94 185 ARG A CA 1
ATOM 1384 C C . ARG A 1 185 ? 9.957 -9.130 -15.962 1.00 83.94 185 ARG A C 1
ATOM 1386 O O . ARG A 1 185 ? 9.324 -9.667 -15.054 1.00 83.94 185 ARG A O 1
ATOM 1393 N N . ASN A 1 186 ? 11.225 -9.424 -16.234 1.00 84.06 186 ASN A N 1
ATOM 1394 C CA . ASN A 1 186 ? 11.987 -10.457 -15.542 1.00 84.06 186 ASN A CA 1
ATOM 1395 C C . ASN A 1 186 ? 12.981 -9.794 -14.590 1.00 84.06 186 ASN A C 1
ATOM 1397 O O . ASN A 1 186 ? 13.967 -9.212 -15.028 1.00 84.06 186 ASN A O 1
ATOM 1401 N N . LEU A 1 187 ? 12.702 -9.896 -13.294 1.00 86.69 187 LEU A N 1
ATOM 1402 C CA . LEU A 1 187 ? 13.534 -9.374 -12.213 1.00 86.69 187 LEU A CA 1
ATOM 1403 C C . LEU A 1 187 ? 14.013 -10.524 -11.332 1.00 86.69 187 LEU A C 1
ATOM 1405 O O . LEU A 1 187 ? 13.230 -11.399 -10.964 1.00 86.69 187 LEU A O 1
ATOM 1409 N N . ASN A 1 188 ? 15.267 -10.492 -10.918 1.00 86.44 188 ASN A N 1
ATOM 1410 C CA . ASN A 1 188 ? 15.786 -11.366 -9.877 1.00 86.44 188 ASN A CA 1
ATOM 1411 C C . ASN A 1 188 ? 15.979 -10.577 -8.582 1.00 86.44 188 ASN A C 1
ATOM 1413 O O . ASN A 1 188 ? 16.016 -9.350 -8.586 1.00 86.44 188 ASN A O 1
ATOM 1417 N N . PHE A 1 189 ? 16.174 -11.274 -7.460 1.00 85.88 189 PHE A N 1
ATOM 1418 C CA . PHE A 1 189 ? 16.430 -10.623 -6.168 1.00 85.88 189 PHE 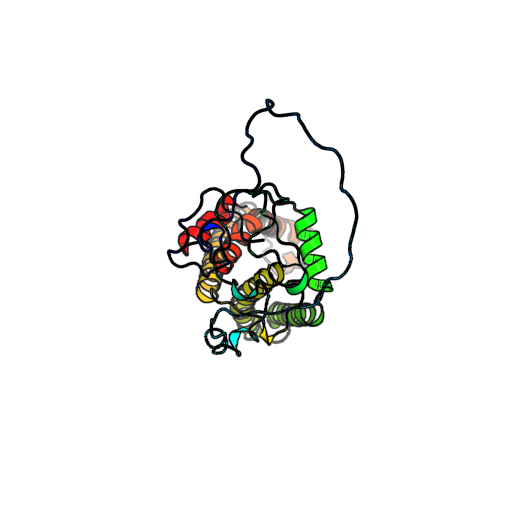A CA 1
ATOM 1419 C C . PHE A 1 189 ? 17.617 -9.646 -6.199 1.00 85.88 189 PHE A C 1
ATOM 1421 O O . PHE A 1 189 ? 17.573 -8.630 -5.516 1.00 85.88 189 PHE A O 1
ATOM 1428 N N . GLY A 1 190 ? 18.651 -9.926 -7.003 1.00 84.44 190 GLY A N 1
ATOM 1429 C CA . GLY A 1 190 ? 19.805 -9.033 -7.170 1.00 84.44 190 GLY A CA 1
ATOM 1430 C C . GLY A 1 190 ? 19.522 -7.770 -7.994 1.00 84.44 190 GLY A C 1
ATOM 1431 O O . GLY A 1 190 ? 20.252 -6.788 -7.868 1.00 84.44 190 GLY A O 1
ATOM 1432 N N . ASP A 1 191 ? 18.457 -7.775 -8.799 1.00 82.00 191 ASP A N 1
ATOM 1433 C CA . ASP A 1 191 ? 18.042 -6.626 -9.612 1.00 82.00 191 ASP A CA 1
ATOM 1434 C C . ASP A 1 191 ? 17.208 -5.634 -8.790 1.00 82.00 191 ASP A C 1
ATOM 1436 O O . ASP A 1 191 ? 17.130 -4.446 -9.128 1.00 82.00 191 ASP A O 1
ATOM 1440 N N . VAL A 1 192 ? 16.597 -6.112 -7.697 1.00 86.31 192 VAL A N 1
ATOM 1441 C CA . VAL A 1 192 ? 15.691 -5.304 -6.888 1.00 86.31 192 VAL A CA 1
ATOM 1442 C C . VAL A 1 192 ? 16.458 -4.247 -6.102 1.00 86.31 192 VAL A C 1
ATOM 1444 O O . VAL A 1 192 ? 17.290 -4.549 -5.245 1.00 86.31 192 VAL A O 1
ATOM 1447 N N . LYS A 1 193 ? 16.150 -2.983 -6.379 1.00 84.50 193 LYS A N 1
ATOM 1448 C CA . LYS A 1 193 ? 16.763 -1.809 -5.755 1.00 84.50 193 LYS A CA 1
ATOM 1449 C C . LYS A 1 193 ? 15.670 -0.832 -5.339 1.00 84.50 193 LYS A C 1
ATOM 1451 O O . LYS A 1 193 ? 14.585 -0.815 -5.901 1.00 84.50 193 LYS A O 1
ATOM 1456 N N . SER A 1 194 ? 15.970 -0.005 -4.342 1.00 84.38 194 SER A N 1
ATOM 1457 C CA . SER A 1 194 ? 15.078 1.064 -3.886 1.00 84.38 194 SER A CA 1
ATOM 1458 C C . SER A 1 194 ? 15.901 2.348 -3.695 1.00 84.38 194 SER A C 1
ATOM 1460 O O . SER A 1 194 ? 16.312 2.678 -2.585 1.00 84.38 194 SER A O 1
ATOM 1462 N N . PRO A 1 195 ? 16.243 3.054 -4.787 1.00 79.81 195 PRO A N 1
ATOM 1463 C CA . PRO A 1 195 ? 17.113 4.234 -4.751 1.00 79.81 195 PRO A CA 1
ATOM 1464 C C . PRO A 1 195 ? 16.503 5.396 -3.951 1.00 79.81 195 PRO A C 1
ATOM 1466 O O . PRO A 1 195 ? 17.222 6.178 -3.338 1.00 79.81 195 PRO A O 1
ATOM 1469 N N . THR A 1 196 ? 15.174 5.474 -3.887 1.00 85.75 196 THR A N 1
ATOM 1470 C CA . THR A 1 196 ? 14.398 6.451 -3.106 1.00 85.75 196 THR A CA 1
ATOM 1471 C C . THR A 1 196 ? 13.862 5.871 -1.796 1.00 85.75 196 THR A C 1
ATOM 1473 O O . THR A 1 196 ? 12.890 6.389 -1.233 1.00 85.75 196 THR A O 1
ATOM 1476 N N . PHE A 1 197 ? 14.480 4.800 -1.281 1.00 89.19 197 PHE A N 1
ATOM 1477 C CA . PHE A 1 197 ? 13.987 4.076 -0.109 1.00 89.19 197 PHE A CA 1
ATOM 1478 C C . PHE A 1 197 ? 13.703 4.997 1.079 1.00 89.19 197 PHE A C 1
ATOM 1480 O O . PHE A 1 197 ? 12.616 4.945 1.642 1.00 89.19 197 PHE A O 1
ATOM 1487 N N . GL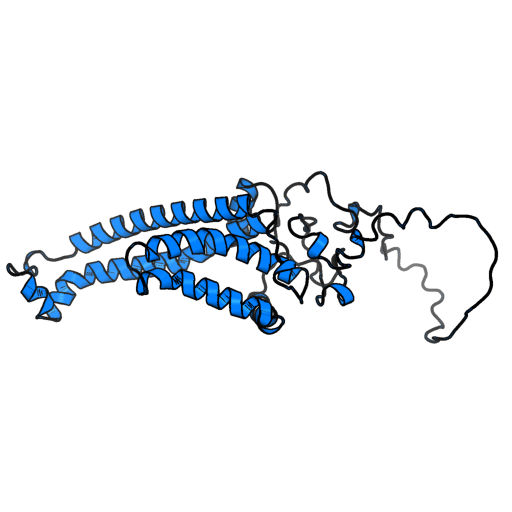Y A 1 198 ? 14.632 5.897 1.421 1.00 89.81 198 GLY A N 1
ATOM 1488 C CA . GLY A 1 198 ? 14.464 6.816 2.552 1.00 89.81 198 GLY A CA 1
ATOM 1489 C C . GLY A 1 198 ? 13.258 7.751 2.407 1.00 89.81 198 GLY A C 1
ATOM 1490 O O . GLY A 1 198 ? 12.507 7.939 3.363 1.00 89.81 198 GLY A O 1
ATOM 1491 N N . LYS A 1 199 ? 13.017 8.281 1.200 1.00 88.81 199 LYS A N 1
ATOM 1492 C CA . LYS A 1 199 ? 11.853 9.131 0.899 1.00 88.81 199 LYS A CA 1
ATOM 1493 C C . LYS A 1 199 ? 10.551 8.330 1.007 1.00 88.81 199 LYS A C 1
ATOM 1495 O O . LYS A 1 199 ? 9.592 8.791 1.621 1.00 88.81 199 LYS A O 1
ATOM 1500 N N . THR A 1 200 ? 10.543 7.116 0.459 1.00 91.81 200 THR A N 1
ATOM 1501 C CA . THR A 1 200 ? 9.395 6.191 0.473 1.00 91.81 200 THR A CA 1
ATOM 1502 C C . THR A 1 200 ? 9.052 5.737 1.890 1.00 91.81 200 THR A C 1
ATOM 1504 O O . THR A 1 200 ? 7.888 5.764 2.293 1.00 91.81 200 THR A O 1
ATOM 1507 N N . LEU A 1 201 ? 10.070 5.377 2.673 1.00 94.12 201 LEU 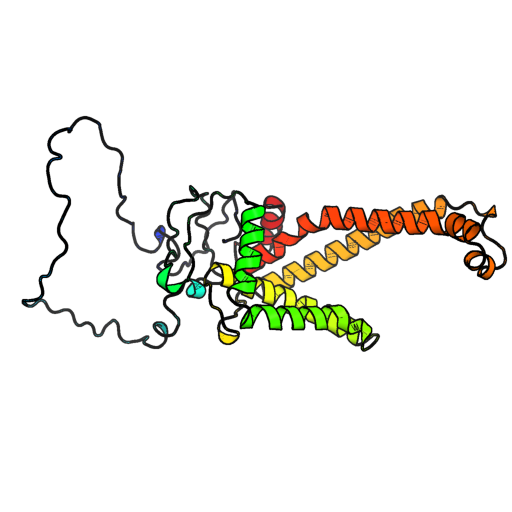A N 1
ATOM 1508 C CA . LEU A 1 201 ? 9.948 5.010 4.079 1.00 94.12 201 LEU A CA 1
ATOM 1509 C C . LEU A 1 201 ? 9.427 6.188 4.903 1.00 94.12 201 LEU A C 1
ATOM 1511 O O . LEU A 1 201 ? 8.442 6.036 5.618 1.00 94.12 201 LEU A O 1
ATOM 1515 N N . GLY A 1 202 ? 10.032 7.370 4.759 1.00 94.06 202 GLY A N 1
ATOM 1516 C CA . GLY A 1 202 ? 9.594 8.577 5.460 1.00 94.06 202 GLY A CA 1
ATOM 1517 C C . GLY A 1 202 ? 8.134 8.930 5.164 1.00 94.06 202 GLY A C 1
ATOM 1518 O O . GLY A 1 202 ? 7.386 9.255 6.082 1.00 94.06 202 GLY A O 1
ATOM 1519 N N . MET A 1 203 ? 7.704 8.795 3.904 1.00 93.88 203 MET A N 1
ATOM 1520 C CA . MET A 1 203 ? 6.310 9.012 3.508 1.00 93.88 203 MET A CA 1
ATOM 1521 C C . MET A 1 203 ? 5.377 7.983 4.151 1.00 93.88 203 MET A C 1
ATOM 1523 O O . MET A 1 203 ? 4.343 8.340 4.707 1.00 93.88 203 MET A O 1
ATOM 1527 N N . SER A 1 204 ? 5.767 6.709 4.129 1.00 92.88 204 SER A N 1
ATOM 1528 C CA . SER A 1 204 ? 4.977 5.618 4.709 1.00 92.88 204 SER A CA 1
ATOM 1529 C C . SER A 1 204 ? 4.816 5.772 6.224 1.00 92.88 204 SER A C 1
ATOM 1531 O O . SER A 1 204 ? 3.721 5.579 6.753 1.00 92.88 204 SER A O 1
ATOM 1533 N N . VAL A 1 205 ? 5.877 6.181 6.927 1.00 93.81 205 VAL A N 1
ATOM 1534 C CA . VAL A 1 205 ? 5.839 6.470 8.369 1.00 93.81 205 VAL A CA 1
ATOM 1535 C C . VAL A 1 205 ? 4.950 7.676 8.661 1.00 93.81 205 VAL A C 1
ATOM 1537 O O . VAL A 1 205 ? 4.080 7.583 9.524 1.00 93.81 205 VAL A O 1
ATOM 1540 N N . LEU A 1 206 ? 5.114 8.783 7.925 1.00 94.00 206 LEU A N 1
ATOM 1541 C CA . LEU A 1 206 ? 4.277 9.976 8.079 1.00 94.00 206 LEU A CA 1
ATOM 1542 C C . LEU A 1 206 ? 2.790 9.631 7.938 1.00 94.00 206 LEU A C 1
ATOM 1544 O O . LEU A 1 206 ? 1.983 9.997 8.792 1.00 94.00 206 LEU A O 1
ATOM 1548 N N . LEU A 1 207 ? 2.434 8.893 6.888 1.00 91.50 207 LEU A N 1
ATOM 1549 C CA . LEU A 1 207 ? 1.056 8.482 6.649 1.00 91.50 207 LEU A CA 1
ATOM 1550 C C . LEU A 1 207 ? 0.528 7.521 7.710 1.00 91.50 207 LEU A C 1
ATOM 1552 O O . LEU A 1 207 ? -0.622 7.652 8.117 1.00 91.50 207 LEU A O 1
ATOM 1556 N N . SER A 1 208 ? 1.361 6.604 8.202 1.00 88.06 208 SER A N 1
ATOM 1557 C CA . SER A 1 208 ? 0.982 5.706 9.298 1.00 88.06 208 SER A CA 1
ATOM 1558 C C . SER A 1 208 ? 0.662 6.491 10.573 1.00 88.06 208 SER A C 1
ATOM 1560 O O . SER A 1 208 ? -0.326 6.199 11.244 1.00 88.06 208 SER A O 1
ATOM 1562 N N . VAL A 1 209 ? 1.443 7.533 10.880 1.00 91.56 209 VAL A N 1
ATOM 1563 C CA . VAL A 1 209 ? 1.177 8.431 12.016 1.00 91.56 209 VAL A CA 1
ATOM 1564 C C . VAL A 1 209 ? -0.117 9.219 11.803 1.00 91.56 209 VAL A C 1
ATOM 1566 O O . VAL A 1 209 ? -0.943 9.275 12.712 1.00 91.56 209 VAL A O 1
ATOM 1569 N N . ILE A 1 210 ? -0.337 9.785 10.611 1.00 91.44 210 ILE A N 1
ATOM 1570 C CA . ILE A 1 210 ? -1.579 10.508 10.284 1.00 91.44 210 ILE A CA 1
ATOM 1571 C C . ILE A 1 210 ? -2.795 9.585 10.418 1.00 91.44 210 ILE A C 1
ATOM 1573 O O . ILE A 1 210 ? -3.771 9.954 11.068 1.00 91.44 210 ILE A O 1
ATOM 1577 N N . ALA A 1 211 ? -2.727 8.376 9.859 1.00 88.12 211 ALA A N 1
ATOM 1578 C CA . ALA A 1 211 ? -3.798 7.389 9.941 1.00 88.12 211 ALA A CA 1
ATOM 1579 C C . ALA A 1 211 ? -4.067 6.959 11.390 1.00 88.12 211 ALA A C 1
ATOM 1581 O O . ALA A 1 211 ? -5.224 6.875 11.797 1.00 88.12 211 ALA A O 1
ATOM 1582 N N . MET A 1 212 ? -3.020 6.749 12.196 1.00 88.38 212 MET A N 1
ATOM 1583 C CA . MET A 1 212 ? -3.150 6.414 13.618 1.00 88.38 212 MET A CA 1
ATOM 1584 C C . MET A 1 212 ? -3.839 7.536 14.407 1.00 88.38 212 MET A C 1
ATOM 1586 O O . MET A 1 212 ? -4.754 7.267 15.189 1.00 88.38 212 MET A O 1
ATOM 1590 N N . LEU A 1 213 ? -3.435 8.792 14.192 1.00 92.62 213 LEU A N 1
ATOM 1591 C CA . LEU A 1 213 ? -4.050 9.950 14.846 1.00 92.62 213 LEU A CA 1
ATOM 1592 C C . LEU A 1 213 ? -5.504 10.128 14.398 1.00 92.62 213 LEU A C 1
ATOM 1594 O O . LEU A 1 213 ? -6.385 10.287 15.242 1.00 92.62 213 LEU A O 1
ATOM 1598 N N . GLY A 1 214 ? -5.768 10.022 13.094 1.00 91.06 214 GLY A N 1
ATOM 1599 C CA . GLY A 1 214 ? -7.118 10.060 12.534 1.00 91.06 214 GLY A CA 1
ATOM 1600 C C . GLY A 1 214 ? -8.020 8.973 13.120 1.00 91.06 214 GLY A C 1
ATOM 1601 O O . GLY A 1 214 ? -9.131 9.275 13.548 1.00 91.06 214 GLY A O 1
ATOM 1602 N N . MET A 1 215 ? -7.521 7.735 13.234 1.00 88.75 215 MET A N 1
ATOM 1603 C CA . MET A 1 215 ? -8.257 6.626 13.852 1.00 88.75 215 MET A CA 1
ATOM 1604 C C . MET A 1 215 ? -8.545 6.885 15.321 1.00 88.75 215 MET A C 1
ATOM 1606 O O . MET A 1 215 ? -9.658 6.661 15.778 1.00 88.75 215 MET A O 1
ATOM 1610 N N . THR A 1 216 ? -7.551 7.372 16.061 1.00 91.50 216 THR A N 1
ATOM 1611 C CA . THR A 1 216 ? -7.701 7.671 17.487 1.00 91.50 216 THR A CA 1
ATOM 1612 C C . THR A 1 216 ? -8.791 8.714 17.706 1.00 91.50 216 THR A C 1
ATOM 1614 O O . THR A 1 216 ? -9.677 8.514 18.535 1.00 91.50 216 THR A O 1
ATOM 1617 N N . VAL A 1 217 ? -8.771 9.801 16.931 1.00 93.88 217 VAL A N 1
ATOM 1618 C CA . VAL A 1 217 ? -9.788 10.858 17.006 1.00 93.88 217 VAL A CA 1
ATOM 1619 C C . VAL A 1 217 ? -11.165 10.320 16.615 1.00 93.88 217 VAL A C 1
ATOM 1621 O O . VAL A 1 217 ? -12.131 10.543 17.344 1.00 93.88 217 VAL A O 1
ATOM 1624 N N . LEU A 1 218 ? -11.253 9.571 15.513 1.00 93.75 218 LEU A N 1
ATOM 1625 C CA . LEU A 1 218 ? -12.501 8.983 15.030 1.00 93.75 218 LEU A CA 1
ATOM 1626 C C . LEU A 1 218 ? -13.114 8.023 16.057 1.00 93.75 218 LEU A C 1
ATOM 1628 O O . LEU A 1 218 ? -14.276 8.179 16.420 1.00 93.75 218 LEU A O 1
ATOM 1632 N N . LEU A 1 219 ? -12.334 7.062 16.557 1.00 92.25 219 LEU A N 1
ATOM 1633 C CA . LEU A 1 219 ? -12.792 6.100 17.559 1.00 92.25 219 LEU A CA 1
ATOM 1634 C C . LEU A 1 219 ? -13.160 6.778 18.877 1.00 92.25 219 LEU A C 1
ATOM 1636 O O . LEU A 1 219 ? -14.114 6.353 19.517 1.00 92.25 219 LEU A O 1
ATOM 1640 N N . THR A 1 220 ? -12.454 7.838 19.273 1.00 93.94 220 THR A N 1
ATOM 1641 C CA . THR A 1 220 ? -12.811 8.602 20.477 1.00 93.94 220 THR A CA 1
ATOM 1642 C C . THR A 1 220 ? -14.159 9.297 20.293 1.00 93.94 220 THR A C 1
ATOM 1644 O O . THR A 1 220 ? -15.024 9.189 21.157 1.00 93.94 220 THR A O 1
ATOM 1647 N N . ALA A 1 221 ? -14.377 9.965 19.157 1.00 94.44 221 ALA A N 1
ATOM 1648 C CA . ALA A 1 221 ? -15.637 10.647 18.868 1.00 94.44 221 ALA A CA 1
ATOM 1649 C C . ALA A 1 221 ? -16.818 9.666 18.778 1.00 94.44 221 ALA A C 1
ATOM 1651 O O . ALA A 1 221 ? -17.853 9.878 19.412 1.00 94.44 221 ALA A O 1
ATOM 1652 N N . LEU A 1 222 ? -16.647 8.565 18.038 1.00 95.50 222 LEU A N 1
ATOM 1653 C CA . LEU A 1 222 ? -17.655 7.508 17.932 1.00 95.50 222 LEU A CA 1
ATOM 1654 C C . LEU A 1 222 ? -17.881 6.806 19.274 1.00 95.50 222 LEU A C 1
ATOM 1656 O O . LEU A 1 222 ? -19.019 6.496 19.609 1.00 95.50 222 LEU A O 1
ATOM 1660 N N . GLY A 1 223 ? -16.822 6.601 20.058 1.00 93.94 223 GLY A N 1
ATOM 1661 C CA . GLY A 1 223 ? -16.881 6.014 21.392 1.00 93.94 223 GLY A CA 1
ATOM 1662 C C . GLY A 1 223 ? -17.701 6.864 22.356 1.00 93.94 223 GLY A C 1
ATOM 1663 O O . GLY A 1 223 ? -18.601 6.337 22.997 1.00 93.94 223 GLY A O 1
ATOM 1664 N N . ILE A 1 224 ? -17.463 8.179 22.411 1.00 94.62 224 ILE A N 1
ATOM 1665 C CA . ILE A 1 224 ? -18.274 9.104 23.223 1.00 94.62 224 ILE A CA 1
ATOM 1666 C C . ILE A 1 224 ? -19.755 8.989 22.842 1.00 94.62 224 ILE A C 1
ATOM 1668 O O . ILE A 1 224 ? -20.603 8.847 23.721 1.00 94.62 224 ILE A O 1
ATOM 1672 N N . GLY A 1 225 ? -20.060 8.987 21.540 1.00 93.25 225 GLY A N 1
ATOM 1673 C CA . GLY A 1 225 ? -21.423 8.791 21.045 1.00 93.25 225 GLY A CA 1
ATOM 1674 C C . GLY A 1 225 ? -22.018 7.446 21.475 1.00 93.25 225 GLY A C 1
ATOM 1675 O O . GLY A 1 225 ? -23.113 7.408 22.029 1.00 93.25 225 GLY A O 1
ATOM 1676 N N . ALA A 1 226 ? -21.276 6.354 21.290 1.00 93.50 226 ALA A N 1
ATOM 1677 C CA . ALA A 1 226 ? -21.703 5.010 21.662 1.00 93.50 226 ALA A CA 1
ATOM 1678 C C . ALA A 1 226 ? -21.985 4.873 23.161 1.00 93.50 226 ALA A C 1
ATOM 1680 O O . ALA A 1 226 ? -23.058 4.409 23.527 1.00 93.50 226 ALA A O 1
ATOM 1681 N N . PHE A 1 227 ? -21.068 5.320 24.024 1.00 91.25 227 PHE A N 1
ATOM 1682 C CA . PHE A 1 227 ? -21.257 5.260 25.475 1.00 91.25 227 PHE A CA 1
ATOM 1683 C C . PHE A 1 227 ? -22.412 6.147 25.944 1.00 91.25 227 PHE A C 1
ATOM 1685 O O . PHE A 1 227 ? -23.121 5.772 26.871 1.00 91.25 227 PHE A O 1
ATOM 1692 N N . SER A 1 228 ? -22.649 7.287 25.287 1.00 91.94 228 SER A N 1
ATOM 1693 C CA . SER A 1 228 ? -23.794 8.152 25.602 1.00 91.94 228 SER A CA 1
ATOM 1694 C C . SER A 1 228 ? -25.152 7.556 25.213 1.00 91.94 228 SER A C 1
ATOM 1696 O O . SER A 1 228 ? -26.177 7.999 25.724 1.00 91.94 228 SER A O 1
ATOM 1698 N N . ALA A 1 229 ? -25.165 6.564 24.318 1.00 90.19 229 ALA A N 1
ATOM 1699 C CA . ALA A 1 229 ? -26.373 5.896 23.842 1.00 90.19 229 ALA A CA 1
ATOM 1700 C C . ALA A 1 229 ? -26.754 4.657 24.671 1.00 90.19 229 ALA A C 1
ATOM 1702 O O . ALA A 1 229 ? -27.815 4.081 24.436 1.00 90.19 229 ALA A O 1
ATOM 1703 N N . ILE A 1 230 ? -25.905 4.235 25.614 1.00 90.81 230 ILE A N 1
ATOM 1704 C CA . ILE A 1 230 ? -26.198 3.116 26.513 1.00 90.81 230 ILE A CA 1
ATOM 1705 C C . ILE A 1 230 ? -27.158 3.603 27.598 1.00 90.81 230 ILE A C 1
ATOM 1707 O O . ILE A 1 230 ? -26.865 4.572 28.298 1.00 90.81 230 ILE A O 1
ATOM 1711 N N . ASP A 1 231 ? -28.280 2.904 27.764 1.00 88.62 231 ASP A N 1
ATOM 1712 C CA . ASP A 1 231 ? -29.165 3.108 28.907 1.00 88.62 231 ASP A CA 1
ATOM 1713 C C . ASP A 1 231 ? -28.498 2.534 30.174 1.00 88.62 231 ASP A C 1
ATOM 1715 O O . ASP A 1 231 ? -28.284 1.319 30.252 1.00 88.62 231 ASP A O 1
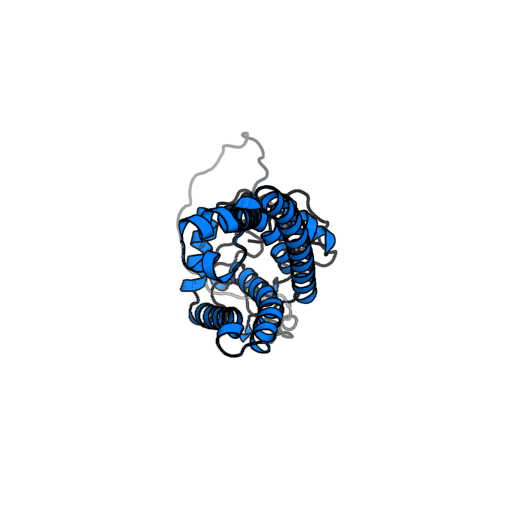ATOM 1719 N N . PRO A 1 232 ? -28.173 3.363 31.186 1.00 86.19 232 PRO A N 1
ATOM 1720 C CA . PRO A 1 232 ? -27.514 2.894 32.402 1.00 86.19 232 PRO A CA 1
ATOM 1721 C C . PRO A 1 232 ? -28.332 1.864 33.186 1.00 86.19 232 PRO A C 1
ATOM 1723 O O . PRO A 1 232 ? -27.758 1.100 33.955 1.00 86.19 232 PRO A O 1
ATOM 1726 N N . THR A 1 233 ? -29.657 1.827 33.007 1.00 87.00 233 THR A N 1
ATOM 1727 C CA . THR A 1 233 ? -30.533 0.857 33.684 1.00 87.00 233 THR A CA 1
ATOM 1728 C C . THR A 1 233 ? -30.376 -0.565 33.148 1.00 87.00 233 THR A C 1
ATOM 1730 O O . THR A 1 233 ? -30.740 -1.518 33.833 1.00 87.00 233 THR A O 1
ATOM 1733 N N . LEU A 1 234 ? -29.798 -0.713 31.953 1.00 83.25 234 LEU A N 1
ATOM 1734 C CA . LEU A 1 234 ? -29.504 -1.999 31.323 1.00 83.25 234 LEU A CA 1
ATOM 1735 C C . LEU A 1 234 ? -28.122 -2.540 31.706 1.00 83.25 234 LEU A C 1
ATOM 1737 O O . LEU A 1 234 ? -27.757 -3.627 31.268 1.00 83.25 234 LEU A O 1
ATOM 1741 N N . ILE A 1 235 ? -27.344 -1.799 32.502 1.00 85.12 235 ILE A N 1
ATOM 1742 C CA . ILE A 1 235 ? -26.041 -2.244 32.995 1.00 85.12 235 ILE A CA 1
ATOM 1743 C C . ILE A 1 235 ? -26.273 -3.015 34.304 1.00 85.12 235 ILE A C 1
ATOM 1745 O O . ILE A 1 235 ? -26.581 -2.393 35.324 1.00 85.12 235 ILE A O 1
ATOM 1749 N N . PRO A 1 236 ? -26.148 -4.355 34.312 1.00 81.00 236 PRO A N 1
ATOM 1750 C CA . PRO A 1 236 ? -26.351 -5.142 35.520 1.00 81.00 236 PRO A CA 1
ATOM 1751 C C . PRO A 1 236 ? -25.259 -4.859 36.559 1.00 81.00 236 PRO A C 1
ATOM 1753 O O . PRO A 1 236 ? -24.105 -4.594 36.223 1.00 81.00 236 PRO A O 1
ATOM 1756 N N . GLU A 1 237 ? -25.611 -4.979 37.841 1.00 83.81 237 GLU A N 1
ATOM 1757 C CA . GLU A 1 237 ? -24.660 -4.813 38.953 1.00 83.81 237 GLU A CA 1
ATOM 1758 C C . GLU A 1 237 ? -23.543 -5.870 38.938 1.00 83.81 237 GLU A C 1
ATOM 1760 O O . GLU A 1 237 ? -22.435 -5.606 39.405 1.00 83.81 237 GLU A O 1
ATOM 1765 N N . ASN A 1 238 ? -23.825 -7.058 38.387 1.00 83.44 238 ASN A N 1
ATOM 1766 C CA . ASN A 1 238 ? -22.828 -8.088 38.116 1.00 83.44 238 ASN A CA 1
ATOM 1767 C C . ASN A 1 238 ? -22.400 -8.035 36.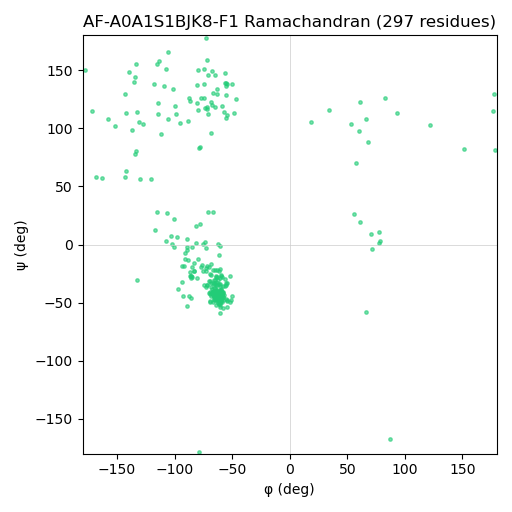632 1.00 83.44 238 ASN A C 1
ATOM 1769 O O . ASN A 1 238 ? -23.200 -8.408 35.771 1.00 83.44 238 ASN A O 1
ATOM 1773 N N . PRO A 1 239 ? -21.148 -7.652 36.317 1.00 77.38 239 PRO A N 1
ATOM 1774 C CA . PRO A 1 239 ? -20.643 -7.594 34.944 1.00 77.38 239 PRO A CA 1
ATOM 1775 C C . PRO A 1 239 ? -20.672 -8.935 34.202 1.00 77.38 239 PRO A C 1
ATOM 1777 O O . PRO A 1 239 ? -20.773 -8.946 32.977 1.00 77.38 239 PRO A O 1
ATOM 1780 N N . GLU A 1 240 ? -20.595 -10.063 34.916 1.00 82.50 240 GLU A N 1
ATOM 1781 C CA . GLU A 1 240 ? -20.639 -11.400 34.304 1.00 82.50 240 GLU A CA 1
ATOM 1782 C C . GLU A 1 240 ? -21.998 -11.671 33.641 1.00 82.50 240 GLU A C 1
ATOM 1784 O O . GLU A 1 240 ? -22.055 -12.289 32.581 1.00 82.50 240 GLU A O 1
ATOM 1789 N N . ALA A 1 241 ? -23.075 -11.079 34.171 1.00 80.56 241 ALA A N 1
ATOM 1790 C CA . ALA A 1 241 ? -24.421 -11.231 33.625 1.00 80.56 241 ALA A CA 1
ATOM 1791 C C . ALA A 1 241 ? -24.582 -10.626 32.216 1.00 80.56 241 ALA A C 1
ATOM 1793 O O . ALA A 1 241 ? -25.471 -11.040 31.479 1.00 80.56 241 ALA A O 1
ATOM 1794 N N . ILE A 1 242 ? -23.713 -9.685 31.814 1.00 83.00 242 ILE A N 1
ATOM 1795 C CA . ILE A 1 242 ? -23.707 -9.127 30.449 1.00 83.00 242 ILE A CA 1
ATOM 1796 C C . ILE A 1 242 ? -23.297 -10.196 29.433 1.00 83.00 242 ILE A C 1
ATOM 1798 O O . ILE A 1 242 ? -23.757 -10.163 28.301 1.00 83.00 242 ILE A O 1
ATOM 1802 N N . MET A 1 243 ? -22.411 -11.123 29.807 1.00 83.00 243 MET A N 1
ATOM 1803 C CA . MET A 1 243 ? -21.900 -12.151 28.894 1.00 83.00 243 MET A CA 1
ATOM 1804 C C . MET A 1 243 ? -22.799 -13.391 28.833 1.00 83.00 243 MET A C 1
ATOM 1806 O O . MET A 1 243 ? -22.774 -14.102 27.829 1.00 83.00 243 MET A O 1
ATOM 1810 N N . ASP A 1 244 ? -23.597 -13.626 29.876 1.00 86.94 244 ASP A N 1
ATOM 1811 C CA . ASP A 1 244 ? -24.474 -14.796 29.991 1.00 86.94 244 ASP A CA 1
ATOM 1812 C C . ASP A 1 244 ? -25.819 -14.627 29.265 1.00 86.94 244 ASP A C 1
ATOM 1814 O O . ASP A 1 244 ? -26.442 -15.622 28.884 1.00 86.94 244 ASP A O 1
ATOM 1818 N N . ASP A 1 245 ? -26.258 -13.385 29.036 1.00 85.19 245 ASP A N 1
ATOM 1819 C CA . ASP A 1 245 ? -27.473 -13.068 28.285 1.00 85.19 245 ASP A CA 1
ATOM 1820 C C . ASP A 1 245 ? -27.156 -12.315 26.977 1.00 85.19 245 ASP A C 1
ATOM 1822 O O . ASP A 1 245 ? -26.752 -11.148 27.014 1.00 85.19 245 ASP A O 1
ATOM 1826 N N . PRO A 1 246 ? -27.386 -12.935 25.804 1.00 86.38 246 PRO A N 1
ATOM 1827 C CA . PRO A 1 246 ? -27.196 -12.289 24.512 1.00 86.38 246 PRO A CA 1
ATOM 1828 C C . PRO A 1 246 ? -27.990 -10.988 24.336 1.00 86.38 246 PRO A C 1
ATOM 1830 O O . PRO A 1 246 ? -27.490 -10.070 23.686 1.00 86.38 246 PRO A O 1
ATOM 1833 N N . GLU A 1 247 ? -29.206 -10.877 24.879 1.00 87.81 247 GLU A N 1
ATOM 1834 C CA . GLU A 1 247 ? -30.013 -9.660 24.713 1.00 87.81 247 GLU A CA 1
ATOM 1835 C C . GLU A 1 247 ? -29.402 -8.487 25.483 1.00 87.81 247 GLU A C 1
ATOM 1837 O O . GLU A 1 247 ? -29.161 -7.425 24.901 1.00 87.81 247 GLU A O 1
ATOM 1842 N N . THR A 1 248 ? -29.056 -8.702 26.754 1.00 86.25 248 THR A N 1
ATOM 1843 C CA . THR A 1 248 ? -28.329 -7.720 27.572 1.00 86.25 248 THR A CA 1
ATOM 1844 C C . THR A 1 248 ? -26.963 -7.385 26.965 1.00 86.25 248 THR A C 1
ATOM 1846 O O . THR A 1 248 ? -26.594 -6.208 26.888 1.00 86.25 248 THR A O 1
ATOM 1849 N N . PHE A 1 249 ? -26.235 -8.382 26.445 1.00 89.12 249 PHE A N 1
ATOM 1850 C CA . PHE A 1 249 ? -24.973 -8.166 25.737 1.00 89.12 249 PHE A CA 1
ATOM 1851 C C . PHE A 1 249 ? -25.139 -7.178 24.582 1.00 89.12 249 PHE A C 1
ATOM 1853 O O . PHE A 1 249 ? -24.422 -6.181 24.509 1.00 89.12 249 PHE A O 1
ATOM 1860 N N . PHE A 1 250 ? -26.084 -7.427 23.672 1.00 90.00 250 PHE A N 1
ATOM 1861 C CA . PHE A 1 250 ? -26.288 -6.561 22.512 1.00 90.00 250 PHE A CA 1
ATOM 1862 C C . PHE A 1 250 ? -26.865 -5.197 22.890 1.00 90.00 250 PHE A C 1
ATOM 1864 O O . PHE A 1 250 ? -26.521 -4.212 22.240 1.00 90.00 250 PHE A O 1
ATOM 1871 N N . ALA A 1 251 ? -27.683 -5.103 23.938 1.00 88.06 251 ALA A N 1
ATOM 1872 C CA . ALA A 1 251 ? -28.195 -3.824 24.418 1.00 88.06 251 ALA A CA 1
ATOM 1873 C C . ALA A 1 251 ? -27.075 -2.910 24.948 1.00 88.06 251 ALA A C 1
ATOM 1875 O O . ALA A 1 251 ? -27.066 -1.713 24.659 1.00 88.06 251 ALA A O 1
ATOM 1876 N N . VAL A 1 252 ? -26.097 -3.473 25.666 1.00 88.69 252 VAL A N 1
ATOM 1877 C CA . VAL A 1 252 ? -24.981 -2.713 26.255 1.00 88.69 252 VAL A CA 1
ATOM 1878 C C . VAL A 1 252 ? -23.827 -2.525 25.262 1.00 88.69 252 VAL A C 1
ATOM 1880 O O . VAL A 1 252 ? -23.302 -1.423 25.107 1.00 88.69 252 VAL A O 1
ATOM 1883 N N . MET A 1 253 ? -23.426 -3.582 24.553 1.00 90.62 253 MET A N 1
ATOM 1884 C CA . MET A 1 253 ? -22.262 -3.572 23.655 1.00 90.62 253 MET A CA 1
ATOM 1885 C C . MET A 1 253 ? -22.600 -3.205 22.212 1.00 90.62 253 MET A C 1
ATOM 1887 O O . MET A 1 253 ? -21.705 -2.815 21.462 1.00 90.62 253 MET A O 1
ATOM 1891 N N . GLY A 1 254 ? -23.865 -3.306 21.801 1.00 92.25 254 GLY A N 1
ATOM 1892 C CA . GLY A 1 254 ? -24.320 -2.991 20.446 1.00 92.25 254 GLY A CA 1
ATOM 1893 C C . GLY A 1 254 ? -23.886 -1.605 19.965 1.00 92.25 254 GLY A C 1
ATOM 1894 O O . GLY A 1 254 ? -23.284 -1.526 18.892 1.00 92.25 254 GLY A O 1
ATOM 1895 N N . PRO A 1 255 ? -24.084 -0.525 20.747 1.00 93.12 255 PRO A N 1
ATOM 1896 C CA . PRO A 1 255 ? -23.609 0.809 20.382 1.00 93.12 255 PRO A CA 1
ATOM 1897 C C . PRO A 1 255 ? -22.088 0.877 20.177 1.00 93.12 255 PRO A C 1
ATOM 1899 O O . PRO A 1 255 ? -21.619 1.493 19.220 1.00 93.12 255 PRO A O 1
ATOM 1902 N N . VAL A 1 256 ? -21.306 0.208 21.032 1.00 92.06 256 VAL A N 1
ATOM 1903 C CA . VAL A 1 256 ? -19.832 0.181 20.953 1.00 92.06 256 VAL A CA 1
ATOM 1904 C C . VAL A 1 256 ? -19.363 -0.599 19.724 1.00 92.06 256 VAL A C 1
ATOM 1906 O O . VAL A 1 256 ? -18.494 -0.136 18.983 1.00 92.06 256 VAL A O 1
ATOM 1909 N N . MET A 1 257 ? -19.966 -1.760 19.460 1.00 92.88 257 MET A N 1
ATOM 1910 C CA . MET A 1 257 ? -19.682 -2.557 18.266 1.00 92.88 257 MET A CA 1
ATOM 1911 C C . MET A 1 257 ? -20.084 -1.819 16.987 1.00 92.88 257 MET A C 1
ATOM 1913 O O . MET A 1 257 ? -19.339 -1.853 16.008 1.00 92.88 257 MET A O 1
ATOM 1917 N N . ALA A 1 258 ? -21.216 -1.111 16.996 1.00 93.00 258 ALA A N 1
ATOM 1918 C CA . ALA A 1 258 ? -21.646 -0.274 15.882 1.00 93.00 258 ALA A CA 1
ATOM 1919 C C . ALA A 1 258 ? -20.647 0.862 15.627 1.00 93.00 258 ALA A C 1
ATOM 1921 O O . ALA A 1 258 ? -20.234 1.058 14.486 1.00 93.00 258 ALA A O 1
ATOM 1922 N N . ALA A 1 259 ? -20.186 1.557 16.672 1.00 93.69 259 ALA A N 1
ATOM 1923 C CA . ALA A 1 259 ? -19.138 2.571 16.561 1.00 93.69 259 ALA A CA 1
ATOM 1924 C C . ALA A 1 259 ? -17.835 2.004 15.979 1.00 93.69 259 ALA A C 1
ATOM 1926 O O . ALA A 1 259 ? -17.248 2.612 15.084 1.00 93.69 259 ALA A O 1
ATOM 1927 N N . PHE A 1 260 ? -17.405 0.822 16.426 1.00 92.19 260 PHE A N 1
ATOM 1928 C CA . PHE A 1 260 ? -16.225 0.162 15.870 1.00 92.19 260 PHE A CA 1
ATOM 1929 C C . PHE A 1 260 ? -16.416 -0.208 14.392 1.00 92.19 260 PHE A C 1
ATOM 1931 O O . PHE A 1 260 ? -15.565 0.106 13.561 1.00 92.19 260 PHE A O 1
ATOM 1938 N N . GLY A 1 261 ? -17.556 -0.811 14.044 1.00 93.38 261 GLY A N 1
ATOM 1939 C CA . GLY A 1 261 ? -17.898 -1.173 12.668 1.00 93.38 261 GLY A CA 1
ATOM 1940 C C . GLY A 1 261 ? -17.958 0.038 11.735 1.00 93.38 261 GLY A C 1
ATOM 1941 O O . GLY A 1 261 ? -17.363 0.014 10.659 1.00 93.38 261 GLY A O 1
ATOM 1942 N N . ILE A 1 262 ? -18.600 1.129 12.165 1.00 94.31 262 ILE A N 1
ATOM 1943 C CA . ILE A 1 262 ? -18.635 2.399 11.426 1.00 94.31 262 ILE A CA 1
ATOM 1944 C C . ILE A 1 262 ? -17.216 2.946 11.251 1.00 94.31 262 ILE A C 1
ATOM 1946 O O . ILE A 1 262 ? -16.844 3.323 10.142 1.00 94.31 262 ILE A O 1
ATOM 1950 N N . GLY A 1 263 ? -16.406 2.942 12.313 1.00 91.88 263 GLY A N 1
ATOM 1951 C CA . GLY A 1 263 ? -15.011 3.377 12.257 1.00 91.88 263 GLY A CA 1
ATOM 1952 C C . GLY A 1 263 ? -14.192 2.601 11.220 1.00 91.88 263 GLY A C 1
ATOM 1953 O O . GLY A 1 263 ? -13.464 3.205 10.432 1.00 91.88 263 GLY A O 1
ATOM 1954 N N . LEU A 1 264 ? -14.361 1.276 11.159 1.00 90.00 264 LEU A N 1
ATOM 1955 C CA . LEU A 1 264 ? -13.710 0.431 10.155 1.00 90.00 264 LEU A CA 1
ATOM 1956 C C . LEU A 1 264 ? -14.163 0.755 8.727 1.00 90.00 264 LEU A C 1
ATOM 1958 O O . LEU A 1 264 ? -13.322 0.844 7.835 1.00 90.00 264 LEU A O 1
ATOM 1962 N N . VAL A 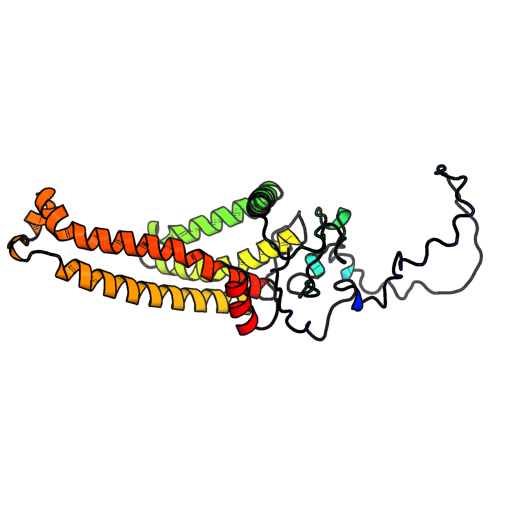1 265 ? -15.464 0.958 8.499 1.00 93.81 265 VAL A N 1
ATOM 1963 C CA . VAL A 1 265 ? -15.993 1.317 7.172 1.00 93.81 265 VAL A CA 1
ATOM 1964 C C . VAL A 1 265 ? -15.465 2.677 6.725 1.00 93.81 265 VAL A C 1
ATOM 1966 O O . VAL A 1 265 ? -15.001 2.811 5.595 1.00 93.81 265 VAL A O 1
ATOM 1969 N N . VAL A 1 266 ? -15.473 3.676 7.610 1.00 92.81 266 VAL A N 1
ATOM 1970 C CA . VAL A 1 266 ? -14.916 5.006 7.321 1.00 92.81 266 VAL A CA 1
ATOM 1971 C C . VAL A 1 266 ? -13.443 4.894 6.936 1.00 92.81 266 VAL A C 1
ATOM 1973 O O . VAL A 1 266 ? -13.026 5.467 5.930 1.00 92.81 266 VAL A O 1
ATOM 1976 N N . MET A 1 267 ? -12.662 4.101 7.672 1.00 86.50 267 MET A N 1
ATOM 1977 C CA . MET A 1 267 ? -11.257 3.887 7.338 1.00 86.50 267 MET A CA 1
ATOM 1978 C C . MET A 1 267 ? -11.050 3.159 6.016 1.00 86.50 267 MET A C 1
ATOM 1980 O O . MET A 1 267 ? -10.167 3.543 5.254 1.00 86.50 267 MET A O 1
ATOM 1984 N N . LEU A 1 268 ? -11.872 2.157 5.707 1.00 89.19 268 LEU A N 1
ATOM 1985 C CA . LEU A 1 268 ? -11.819 1.464 4.422 1.00 89.19 268 LEU A CA 1
ATOM 1986 C C . LEU A 1 268 ? -12.075 2.426 3.252 1.00 89.19 268 LEU A C 1
ATOM 1988 O O . LEU A 1 268 ? -11.393 2.340 2.235 1.00 89.19 268 LEU A O 1
ATOM 1992 N N . LEU A 1 269 ? -13.025 3.352 3.406 1.00 90.19 269 LEU A N 1
ATOM 1993 C CA . LEU A 1 269 ? -13.375 4.334 2.376 1.00 90.19 269 LEU A CA 1
ATOM 1994 C C . LEU 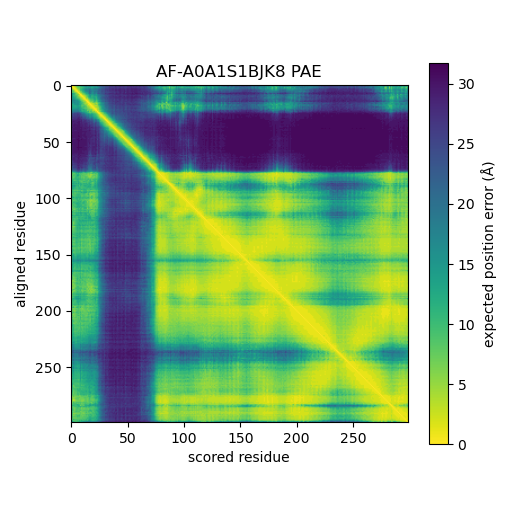A 1 269 ? -12.307 5.417 2.194 1.00 90.19 269 LEU A C 1
ATOM 1996 O O . LEU A 1 269 ? -12.090 5.886 1.082 1.00 90.19 269 LEU A O 1
ATOM 2000 N N . ILE A 1 270 ? -11.639 5.813 3.276 1.00 86.44 270 ILE A N 1
ATOM 2001 C CA . ILE A 1 270 ? -10.626 6.874 3.257 1.00 86.44 270 ILE A CA 1
ATOM 2002 C C . ILE A 1 270 ? -9.243 6.332 2.871 1.00 86.44 270 ILE A C 1
ATOM 2004 O O . ILE A 1 270 ? -8.443 7.054 2.281 1.00 86.44 270 ILE A O 1
ATOM 2008 N N . SER A 1 271 ? -8.950 5.065 3.175 1.00 82.88 271 SER A N 1
ATOM 2009 C CA . SER A 1 271 ? -7.633 4.456 2.964 1.00 82.88 271 SER A CA 1
ATOM 2010 C C . SER A 1 271 ? -7.060 4.656 1.550 1.00 82.88 271 SER A C 1
ATOM 2012 O O . SER A 1 271 ? -5.890 5.042 1.476 1.00 82.88 271 SER A O 1
ATOM 2014 N N . PRO A 1 272 ? -7.824 4.498 0.446 1.00 81.44 272 PRO A N 1
ATOM 2015 C CA . PRO A 1 272 ? -7.316 4.717 -0.910 1.00 81.44 272 PRO A CA 1
ATOM 2016 C C . PRO A 1 272 ? -6.698 6.104 -1.136 1.00 81.44 272 PRO A C 1
ATOM 2018 O O . PRO A 1 272 ? -5.694 6.205 -1.840 1.00 81.44 272 PRO A O 1
ATOM 2021 N N . LEU A 1 273 ? -7.217 7.150 -0.475 1.00 82.44 273 LEU A N 1
ATOM 2022 C CA . LEU A 1 273 ? -6.713 8.528 -0.592 1.00 82.44 273 LEU A CA 1
ATOM 2023 C C . LEU A 1 273 ? -5.272 8.681 -0.088 1.00 82.44 273 LEU A C 1
ATOM 2025 O O . LEU A 1 273 ? -4.582 9.629 -0.454 1.00 82.44 273 LEU A O 1
ATOM 2029 N N . PHE A 1 274 ? -4.818 7.757 0.760 1.00 85.19 274 PHE A N 1
ATOM 2030 C CA . PHE A 1 274 ? -3.486 7.753 1.360 1.00 85.19 274 PHE A CA 1
ATOM 2031 C C . PHE A 1 274 ? -2.571 6.666 0.779 1.00 85.19 274 PHE A C 1
ATOM 2033 O O . PHE A 1 274 ? -1.444 6.492 1.240 1.00 85.19 274 PHE A O 1
ATOM 2040 N N . MET A 1 275 ? -3.034 5.899 -0.213 1.00 84.50 275 MET A N 1
ATOM 2041 C CA . MET A 1 275 ? -2.241 4.795 -0.751 1.00 84.50 275 MET A CA 1
ATOM 2042 C C . MET A 1 275 ? -1.180 5.250 -1.744 1.00 84.50 275 MET A C 1
ATOM 2044 O O . MET A 1 275 ? -0.171 4.565 -1.854 1.00 84.50 275 MET A O 1
ATOM 2048 N N . LEU A 1 276 ? -1.380 6.358 -2.467 1.00 87.88 276 LEU A N 1
ATOM 2049 C CA . LEU A 1 276 ? -0.554 6.729 -3.625 1.00 87.88 276 LEU A CA 1
ATOM 2050 C C . LEU A 1 276 ? 0.714 7.514 -3.268 1.00 87.88 276 LEU A C 1
ATOM 2052 O O . LEU A 1 276 ? 1.713 7.417 -3.976 1.00 87.88 276 LEU A O 1
ATOM 2056 N N . GLN A 1 277 ? 0.730 8.255 -2.165 1.00 90.75 277 GLN A N 1
ATOM 2057 C CA . GLN A 1 277 ? 1.846 9.122 -1.774 1.00 90.75 277 GLN A CA 1
ATOM 2058 C C . GLN A 1 277 ? 3.170 8.345 -1.624 1.00 90.75 277 GLN A C 1
ATOM 2060 O O . GLN A 1 277 ? 4.193 8.835 -2.110 1.00 90.75 277 GLN A O 1
ATOM 2065 N N . PRO A 1 278 ? 3.206 7.129 -1.031 1.00 90.94 278 PRO A N 1
ATOM 2066 C CA . PRO A 1 278 ? 4.412 6.305 -1.015 1.00 90.94 278 PRO A CA 1
ATOM 2067 C C . PRO A 1 278 ? 4.874 5.884 -2.415 1.00 90.94 278 PRO A C 1
ATOM 2069 O O . PRO A 1 278 ? 6.075 5.824 -2.655 1.00 90.94 278 PRO A O 1
ATOM 2072 N N . TRP A 1 279 ? 3.962 5.659 -3.366 1.00 87.88 279 TRP A N 1
ATOM 2073 C CA . TRP A 1 279 ? 4.326 5.334 -4.751 1.00 87.88 279 TRP A CA 1
ATOM 2074 C C . TRP A 1 279 ? 4.951 6.527 -5.466 1.00 87.88 279 TRP A C 1
ATOM 2076 O O . TRP A 1 279 ? 5.990 6.365 -6.095 1.00 87.88 279 TRP A O 1
ATOM 2086 N N . PHE A 1 280 ? 4.401 7.734 -5.298 1.00 85.94 280 PHE A N 1
ATOM 2087 C CA . PHE A 1 280 ? 5.020 8.966 -5.811 1.00 85.94 280 PHE A CA 1
ATOM 2088 C C . PHE A 1 280 ? 6.387 9.238 -5.163 1.00 85.94 280 PHE A C 1
ATOM 2090 O O . PHE A 1 280 ? 7.308 9.759 -5.798 1.00 85.94 280 PHE A O 1
ATOM 2097 N N . ALA A 1 281 ? 6.544 8.890 -3.883 1.00 88.38 281 ALA A N 1
ATOM 2098 C CA . ALA A 1 281 ? 7.834 8.962 -3.211 1.00 88.38 281 ALA A CA 1
ATOM 2099 C C . ALA A 1 281 ? 8.835 7.952 -3.803 1.00 88.38 281 ALA A C 1
ATOM 2101 O O . ALA A 1 281 ? 9.976 8.331 -4.070 1.00 88.38 281 ALA A O 1
ATOM 2102 N N . GLY A 1 282 ? 8.387 6.720 -4.063 1.00 86.25 282 GLY A N 1
ATOM 2103 C CA . GLY A 1 282 ? 9.169 5.643 -4.671 1.00 86.25 282 GLY A CA 1
ATOM 2104 C C . GLY A 1 282 ? 9.590 5.926 -6.110 1.00 86.25 282 GLY A C 1
ATOM 2105 O O . GLY A 1 282 ? 10.746 5.707 -6.463 1.00 86.25 282 GLY A O 1
ATOM 2106 N N . ASP A 1 283 ? 8.696 6.495 -6.914 1.00 78.69 283 ASP A N 1
ATOM 2107 C CA . ASP A 1 283 ? 8.935 6.825 -8.327 1.00 78.69 283 ASP A CA 1
ATOM 2108 C C . ASP A 1 283 ? 9.876 8.030 -8.514 1.00 78.69 283 ASP A C 1
ATOM 2110 O O . ASP A 1 283 ? 10.231 8.403 -9.625 1.00 78.69 283 ASP A O 1
ATOM 2114 N N . ASN A 1 284 ? 10.301 8.652 -7.409 1.00 76.94 284 ASN A N 1
ATOM 2115 C CA . ASN A 1 284 ? 11.134 9.853 -7.389 1.00 76.94 284 ASN A CA 1
ATOM 2116 C C . ASN A 1 284 ? 10.554 11.047 -8.167 1.00 76.94 284 ASN A C 1
ATOM 2118 O O . ASN A 1 284 ? 11.293 11.922 -8.617 1.00 76.94 284 ASN A O 1
ATOM 2122 N N . ASN A 1 285 ? 9.229 11.105 -8.309 1.00 66.88 285 ASN A N 1
ATOM 2123 C CA . ASN A 1 285 ? 8.552 12.171 -9.036 1.00 66.88 285 ASN A CA 1
ATOM 2124 C C . ASN A 1 285 ? 8.457 13.433 -8.149 1.00 66.88 285 ASN A C 1
ATOM 2126 O O . ASN A 1 285 ? 7.484 13.639 -7.419 1.00 66.88 285 ASN A O 1
ATOM 2130 N N . GLY A 1 286 ? 9.534 14.226 -8.127 1.00 69.81 286 GLY A N 1
ATOM 2131 C CA . GLY A 1 286 ? 9.670 15.464 -7.350 1.00 69.81 286 GLY A CA 1
ATOM 2132 C C . GLY A 1 286 ? 10.182 15.284 -5.912 1.00 69.81 286 GLY A C 1
ATOM 2133 O O . GLY A 1 286 ? 10.659 14.227 -5.506 1.00 69.81 286 GLY A O 1
ATOM 2134 N N . THR A 1 287 ? 10.075 16.332 -5.097 1.00 82.81 287 THR A N 1
ATOM 2135 C CA . THR A 1 287 ? 10.465 16.380 -3.676 1.00 82.81 287 THR A CA 1
ATOM 2136 C C . THR A 1 287 ? 9.510 15.595 -2.761 1.00 82.81 287 THR A C 1
ATOM 2138 O O . THR A 1 287 ? 8.506 15.026 -3.194 1.00 82.81 287 THR A O 1
ATOM 2141 N N . PHE A 1 288 ? 9.812 15.536 -1.458 1.00 84.12 288 PHE A N 1
ATOM 2142 C CA . PHE A 1 288 ? 8.964 14.868 -0.461 1.00 84.12 288 PHE A CA 1
ATOM 2143 C C . PHE A 1 288 ? 7.539 15.455 -0.398 1.00 84.12 288 PHE A C 1
ATOM 2145 O O . PHE A 1 288 ? 6.567 14.712 -0.497 1.00 84.12 288 PHE A O 1
ATOM 2152 N N . GLY A 1 289 ? 7.400 16.784 -0.299 1.00 86.25 289 GLY A N 1
ATOM 2153 C CA . GLY A 1 289 ? 6.084 17.444 -0.252 1.00 86.25 289 GLY A CA 1
ATOM 2154 C C . GLY A 1 289 ? 5.315 17.368 -1.576 1.00 86.25 289 GLY A C 1
ATOM 2155 O O . GLY A 1 289 ? 4.087 17.264 -1.593 1.00 86.25 289 GLY A O 1
ATOM 2156 N N . GLN A 1 290 ? 6.043 17.344 -2.692 1.00 83.19 290 GLN A N 1
ATOM 2157 C CA . GLN A 1 290 ? 5.473 17.144 -4.022 1.00 83.19 290 GLN A CA 1
ATOM 2158 C C . GLN A 1 290 ? 4.892 15.734 -4.182 1.00 83.19 290 GLN A C 1
ATOM 2160 O O . GLN A 1 290 ? 3.774 15.599 -4.668 1.00 83.19 290 GLN A O 1
ATOM 2165 N N . ALA A 1 291 ? 5.574 14.702 -3.672 1.00 84.69 291 ALA A N 1
ATOM 2166 C CA . ALA A 1 291 ? 5.038 13.340 -3.647 1.00 84.69 291 ALA A CA 1
ATOM 2167 C C . ALA A 1 291 ? 3.774 13.212 -2.778 1.00 84.69 291 ALA A C 1
ATOM 2169 O O . ALA A 1 291 ? 2.825 12.532 -3.167 1.00 84.69 291 ALA A O 1
ATOM 2170 N N . PHE A 1 292 ? 3.732 13.902 -1.632 1.00 88.62 292 PHE A N 1
ATOM 2171 C CA . PHE A 1 292 ? 2.540 13.947 -0.778 1.00 88.62 292 PHE A CA 1
ATOM 2172 C C . PHE A 1 292 ? 1.338 14.552 -1.516 1.00 88.62 292 PHE A C 1
ATOM 2174 O O . PHE A 1 292 ? 0.258 13.970 -1.545 1.00 88.62 292 PHE A O 1
ATOM 2181 N N . THR A 1 293 ? 1.540 15.704 -2.156 1.00 86.06 293 THR A N 1
ATOM 2182 C CA . THR A 1 293 ? 0.474 16.413 -2.879 1.00 86.06 293 THR A CA 1
ATOM 2183 C C . THR A 1 293 ? 0.050 15.662 -4.143 1.00 86.06 293 THR A C 1
ATOM 2185 O O . THR A 1 293 ? -1.139 15.561 -4.427 1.00 86.06 293 THR A O 1
ATOM 2188 N N . GLY A 1 294 ? 1.009 15.103 -4.887 1.00 79.62 294 GLY A N 1
ATOM 2189 C CA . GLY A 1 294 ? 0.754 14.320 -6.097 1.00 79.62 294 GLY A CA 1
ATOM 2190 C C . GLY A 1 294 ? -0.097 13.083 -5.824 1.00 79.62 294 GLY A C 1
ATOM 2191 O O . GLY A 1 294 ? -1.050 12.833 -6.555 1.00 79.62 294 GLY A O 1
ATOM 2192 N N . GLY A 1 295 ? 0.166 12.375 -4.718 1.00 81.12 295 GLY A N 1
ATOM 2193 C CA . GLY A 1 295 ? -0.652 11.230 -4.314 1.00 81.12 295 GLY A CA 1
ATOM 2194 C C . GLY A 1 295 ? -2.122 11.587 -4.071 1.00 81.12 295 GLY A C 1
ATOM 2195 O O . GLY A 1 295 ? -2.989 10.842 -4.505 1.00 81.12 295 GLY A O 1
ATOM 2196 N N . PHE A 1 296 ? -2.410 12.746 -3.467 1.00 84.75 296 PHE A N 1
ATOM 2197 C CA . PHE A 1 296 ? -3.791 13.217 -3.291 1.00 84.75 296 PHE A CA 1
ATOM 2198 C C . PHE A 1 296 ? -4.455 13.675 -4.581 1.00 84.75 296 PHE A C 1
ATOM 2200 O O . PHE A 1 296 ? -5.656 13.522 -4.727 1.00 84.75 296 PHE A O 1
ATOM 2207 N N . LYS A 1 297 ? -3.704 14.273 -5.510 1.00 79.94 297 LYS A N 1
ATOM 2208 C CA . LYS A 1 297 ? -4.266 14.686 -6.804 1.00 79.94 297 LYS A CA 1
ATOM 2209 C C . LYS A 1 297 ? -4.617 13.491 -7.691 1.00 79.94 297 LYS A C 1
ATOM 2211 O O . LYS A 1 297 ? -5.448 13.625 -8.582 1.00 79.94 297 LYS A O 1
ATOM 2216 N N . ALA A 1 298 ? -3.943 12.363 -7.482 1.00 71.94 298 ALA A N 1
ATOM 2217 C CA . ALA A 1 298 ? -4.115 11.152 -8.270 1.00 71.94 298 ALA A CA 1
ATOM 2218 C C . ALA A 1 298 ? -5.168 10.175 -7.710 1.00 71.94 298 ALA A C 1
ATOM 2220 O O . ALA A 1 298 ? -5.515 9.228 -8.417 1.00 71.94 298 ALA A O 1
ATOM 2221 N N . GLY A 1 299 ? -5.634 10.371 -6.470 1.00 61.09 299 GLY A N 1
ATOM 2222 C CA . GLY A 1 299 ? -6.641 9.541 -5.792 1.00 61.09 299 GLY A CA 1
ATOM 2223 C C . GLY A 1 299 ? -7.967 10.265 -5.633 1.00 61.09 299 GLY A C 1
ATOM 2224 O O . GLY A 1 299 ? -9.006 9.586 -5.776 1.00 61.09 299 GLY A O 1
#

Nearest PDB structures (foldseek):
  1i49-assembly1_B  TM=2.509E-01  e=3.676E+00  Homo sapiens
  8rtd-assembly1_L  TM=2.708E-01  e=6.376E+00  Escherichia coli

Secondary structure (DSSP, 8-state):
-PPP-TT-PPPPS---TTSSGGGGS----S-----TT-------------------------GGGS-S-TTTSSS-SSGGGGTTS----SS---SSSBPTT--HHHHSS--B---S---HHHHHHHHHHHHHHSHHHHHHHHHHHHHHHTHHHHSTTHHHHHHHHHHHHHHHHHHHHHHHHTT-S---TTT---TTHHHHHHHHHHHHHHHHHHHHHHHHHHHHHHHHTS-GGGS-SSTTHHHH-HHHHHHHHHHHHHHHHHHHHHHHHHGGGGTSHHHHHHTT-S-HHHHHHHHHHH-